Protein AF-0000000079856463 (afdb_homodimer)

Sequence (290 aa):
MSYEWIKWWHFAAFISWMAMLFYQPRLFVYHAENIDNKDYIKVLKKQERMLFHGIGWIAMIVTYISAIAIIVLYKPDLMSLGYFHIKLTCGVVMTAYHLSLWYFMIKFDKNECKLSGKFFRAYNEVPTIIMFIILWAMLVKPYEMMSYEWIKWWHFAAFISWMAMLFYQPRLFVYHAENIDNKDYIKVLKKQERMLFHGIGWIAMIVTYISAIAIIVLYKPDLMSLGYFHIKLTCGVVMTAYHLSLWYFMIKFDKNECKLSGKFFRAYNEVPTIIMFIILWAMLVKPYEM

Foldseek 3Di:
DDLVVLVVQQVVLVVLQLVLLLCLLVLVLVCQVCVPVPVVLVVSLVVNVCSLVVRNVVSLVSNVVSVVCCCPPPNVVLVVAPLSVQLVVLNVVVVVLSVVSVVVSVCSVVVNDNDHSVVSVVVSCSSVVSVVSNCCSVPVVPPPD/DDLVVLVVQQVVLVVLQLVLLLCLLVLVLVCQVCVPVVVVLVVSLVVNVCSLVVRNVVSLVSNVVSVVCCCPPPNVVLVVAPLSVQLVVLNVVSVVLSVVSVVVSVCSVVVNDNDHSVVSVVVSCSSVVSVVSNCCSVPVVPPRD

InterPro domains:
  IPR005265 Protoporphyrinogen oxidase HemJ-like [MF_02239] (3-142)
  IPR005265 Protoporphyrinogen oxidase HemJ-like [PF03653] (2-143)
  IPR005265 Protoporphyrinogen oxidase HemJ-like [PIRSF004638] (1-143)
  IPR005265 Protoporphyrinogen oxidase HemJ-like [PTHR40255] (1-142)

Structure (mmCIF, N/CA/C/O backbone):
data_AF-0000000079856463-model_v1
#
loop_
_entity.id
_entity.type
_entity.pdbx_description
1 polymer 'Protoporphyrinogen IX oxidase'
#
loop_
_atom_site.group_PDB
_atom_site.id
_atom_site.type_symbol
_atom_site.label_atom_id
_atom_site.label_alt_id
_atom_site.label_comp_id
_atom_site.label_asym_id
_atom_site.label_entity_id
_atom_site.label_seq_id
_atom_site.pdbx_PDB_ins_code
_atom_site.Cartn_x
_atom_site.Cartn_y
_atom_site.Cartn_z
_atom_site.occupancy
_atom_site.B_iso_or_equiv
_atom_site.auth_seq_id
_atom_site.auth_comp_id
_atom_site.auth_asym_id
_atom_site.auth_atom_id
_atom_site.pdbx_PDB_model_num
ATOM 1 N N . MET A 1 1 ? 0.641 -25.078 10.141 1 85.75 1 MET A N 1
ATOM 2 C CA . MET A 1 1 ? 0.056 -24.141 9.18 1 85.75 1 MET A CA 1
ATOM 3 C C . MET A 1 1 ? 0.458 -24.516 7.754 1 85.75 1 MET A C 1
ATOM 5 O O . MET A 1 1 ? 1.598 -24.906 7.508 1 85.75 1 MET A O 1
ATOM 9 N N . SER A 1 2 ? -0.512 -24.438 6.859 1 93.31 2 SER A N 1
ATOM 10 C CA . SER A 1 2 ? -0.22 -24.844 5.488 1 93.31 2 SER A CA 1
ATOM 11 C C . SER A 1 2 ? 0.583 -23.781 4.754 1 93.31 2 SER A C 1
ATOM 13 O O . SER A 1 2 ? 0.707 -22.656 5.23 1 93.31 2 SER A O 1
ATOM 15 N N . TYR A 1 3 ? 1.188 -24.109 3.65 1 96.94 3 TYR A N 1
ATOM 16 C CA . TYR A 1 3 ? 1.943 -23.219 2.777 1 96.94 3 TYR A CA 1
ATOM 17 C C . TYR A 1 3 ? 1.099 -22.031 2.355 1 96.94 3 TYR A C 1
ATOM 19 O O . TYR A 1 3 ? 1.569 -20.891 2.381 1 96.94 3 TYR A O 1
ATOM 27 N N . GLU A 1 4 ? -0.153 -22.219 2.047 1 96.5 4 GLU A N 1
ATOM 28 C CA . GLU A 1 4 ? -1.046 -21.172 1.549 1 96.5 4 GLU A CA 1
ATOM 29 C C . GLU A 1 4 ? -1.297 -20.109 2.611 1 96.5 4 GLU A C 1
ATOM 31 O O . GLU A 1 4 ? -1.407 -18.922 2.293 1 96.5 4 GLU A O 1
ATOM 36 N N . TRP A 1 5 ? -1.358 -20.562 3.801 1 96.31 5 TRP A N 1
ATOM 37 C CA . TRP A 1 5 ? -1.613 -19.609 4.879 1 96.31 5 TRP A CA 1
ATOM 38 C C . TRP A 1 5 ? -0.37 -18.766 5.176 1 96.31 5 TRP A C 1
ATOM 40 O O . TRP A 1 5 ? -0.472 -17.594 5.512 1 96.31 5 TRP A O 1
ATOM 50 N N . ILE A 1 6 ? 0.789 -19.375 5.137 1 97.94 6 ILE A N 1
ATOM 51 C CA . ILE A 1 6 ? 2.014 -18.594 5.324 1 97.94 6 ILE A CA 1
ATOM 52 C C . ILE A 1 6 ? 2.164 -17.594 4.191 1 97.94 6 ILE A C 1
ATOM 54 O O . ILE A 1 6 ? 2.553 -16.438 4.426 1 97.94 6 ILE A O 1
ATOM 58 N N . LYS A 1 7 ? 1.84 -18 2.967 1 98.38 7 LYS A N 1
ATOM 59 C CA . LYS A 1 7 ? 1.85 -17.094 1.82 1 98.38 7 LYS A CA 1
ATOM 60 C C . LYS A 1 7 ? 0.847 -15.953 2.008 1 98.38 7 LYS A C 1
ATOM 62 O O . LYS A 1 7 ? 1.101 -14.82 1.594 1 98.38 7 LYS A O 1
ATOM 67 N N . TRP A 1 8 ? -0.255 -16.328 2.615 1 98.25 8 TRP A N 1
ATOM 68 C CA . TRP A 1 8 ? -1.278 -15.336 2.928 1 98.25 8 TRP A CA 1
ATOM 69 C C . TRP A 1 8 ? -0.723 -14.25 3.846 1 98.25 8 TRP A C 1
ATOM 71 O O . TRP A 1 8 ? -0.837 -13.055 3.549 1 98.25 8 TRP A O 1
ATOM 81 N N . TRP A 1 9 ? -0.056 -14.656 4.91 1 98.25 9 TRP A N 1
ATOM 82 C CA . TRP A 1 9 ? 0.574 -13.711 5.824 1 98.25 9 TRP A CA 1
ATOM 83 C C . TRP A 1 9 ? 1.646 -12.898 5.109 1 98.25 9 TRP A C 1
ATOM 85 O O . TRP A 1 9 ? 1.75 -11.688 5.312 1 98.25 9 TRP A O 1
ATOM 95 N N . HIS A 1 10 ? 2.408 -13.516 4.289 1 98.81 10 HIS A N 1
ATOM 96 C CA . HIS A 1 10 ? 3.502 -12.859 3.584 1 98.81 10 HIS A CA 1
ATOM 97 C C . HIS A 1 10 ? 2.982 -11.75 2.668 1 98.81 10 HIS A C 1
ATOM 99 O O . HIS A 1 10 ? 3.461 -10.617 2.721 1 98.81 10 HIS A O 1
ATOM 105 N N . PHE A 1 11 ? 1.996 -12.078 1.877 1 98.75 11 PHE A N 1
ATOM 106 C CA . PHE A 1 11 ? 1.458 -11.109 0.925 1 98.75 11 PHE A CA 1
ATOM 107 C C . PHE A 1 11 ? 0.79 -9.945 1.649 1 98.75 11 PHE A C 1
ATOM 109 O O . PHE A 1 11 ? 0.969 -8.789 1.271 1 98.75 11 PHE A O 1
ATOM 116 N N . ALA A 1 12 ? 0.028 -10.258 2.684 1 98.75 12 ALA A N 1
ATOM 117 C CA . ALA A 1 12 ? -0.645 -9.211 3.443 1 98.75 12 ALA A CA 1
ATOM 118 C C . ALA A 1 12 ? 0.366 -8.25 4.066 1 98.75 12 ALA A C 1
ATOM 120 O O . ALA A 1 12 ? 0.209 -7.027 3.975 1 98.75 12 ALA A O 1
ATOM 121 N N . ALA A 1 13 ? 1.383 -8.828 4.664 1 98.81 13 ALA A N 1
ATOM 122 C CA . ALA A 1 13 ? 2.414 -8.016 5.305 1 98.81 13 ALA A CA 1
ATOM 123 C C . ALA A 1 13 ? 3.195 -7.211 4.27 1 98.81 13 ALA A C 1
ATOM 125 O O . ALA A 1 13 ? 3.512 -6.039 4.496 1 98.81 13 ALA A O 1
ATOM 126 N N . PHE A 1 14 ? 3.488 -7.84 3.143 1 98.88 14 PHE A N 1
ATOM 127 C CA . PHE A 1 14 ? 4.246 -7.172 2.092 1 98.88 14 PHE A CA 1
ATOM 128 C C . PHE A 1 14 ? 3.475 -5.977 1.542 1 98.88 14 PHE A C 1
ATOM 130 O O . PHE A 1 14 ? 4.043 -4.898 1.35 1 98.88 14 PHE A O 1
ATOM 137 N N . ILE A 1 15 ? 2.176 -6.102 1.299 1 98.75 15 ILE A N 1
ATOM 138 C CA . ILE A 1 15 ? 1.347 -5.02 0.786 1 98.75 15 ILE A CA 1
ATOM 139 C C . ILE A 1 15 ? 1.302 -3.877 1.801 1 98.75 15 ILE A C 1
ATOM 141 O O . ILE A 1 15 ? 1.42 -2.707 1.434 1 98.75 15 ILE A O 1
ATOM 145 N N . SER A 1 16 ? 1.162 -4.246 3.062 1 98.69 16 SER A N 1
ATOM 146 C CA . SER A 1 16 ? 1.146 -3.236 4.117 1 98.69 16 SER A CA 1
ATOM 147 C C . SER A 1 16 ? 2.482 -2.508 4.203 1 98.69 16 SER A C 1
ATOM 149 O O . SER A 1 16 ? 2.521 -1.289 4.383 1 98.69 16 SER A O 1
ATOM 151 N N . TRP A 1 17 ? 3.541 -3.279 4.094 1 98.81 17 TRP A N 1
ATOM 152 C CA . TRP A 1 17 ? 4.871 -2.684 4.109 1 98.81 17 TRP A CA 1
ATOM 153 C C . TRP A 1 17 ? 5.055 -1.72 2.941 1 98.81 17 TRP A C 1
ATOM 155 O O . TRP A 1 17 ? 5.586 -0.62 3.111 1 98.81 17 TRP A O 1
ATOM 165 N N . MET A 1 18 ? 4.613 -2.088 1.783 1 98.75 18 MET A N 1
ATOM 166 C CA . MET A 1 18 ? 4.688 -1.229 0.604 1 98.75 18 MET A CA 1
ATOM 167 C C . MET A 1 18 ? 3.904 0.06 0.821 1 98.75 18 MET A C 1
ATOM 169 O O . MET A 1 18 ? 4.34 1.134 0.402 1 98.75 18 MET A O 1
ATOM 173 N N . ALA A 1 19 ? 2.752 -0.104 1.443 1 98.19 19 ALA A N 1
ATOM 174 C CA . ALA A 1 19 ? 1.937 1.079 1.71 1 98.19 19 ALA A CA 1
ATOM 175 C C . ALA A 1 19 ? 2.711 2.104 2.533 1 98.19 19 ALA A C 1
ATOM 177 O O . ALA A 1 19 ? 2.705 3.295 2.215 1 98.19 19 ALA A O 1
ATOM 178 N N . MET A 1 20 ? 3.363 1.596 3.533 1 98.69 20 MET A N 1
ATOM 179 C CA . MET A 1 20 ? 4.16 2.492 4.367 1 98.69 20 MET A CA 1
ATOM 180 C C . MET A 1 20 ? 5.332 3.068 3.58 1 98.69 20 MET A C 1
ATOM 182 O O . MET A 1 20 ? 5.609 4.266 3.658 1 98.69 20 MET A O 1
ATOM 186 N N . LEU A 1 21 ? 5.969 2.301 2.82 1 98.75 21 LEU A N 1
ATOM 187 C CA . LEU A 1 21 ? 7.148 2.727 2.072 1 98.75 21 LEU A CA 1
ATOM 188 C C . LEU A 1 21 ? 6.773 3.754 1.01 1 98.75 21 LEU A C 1
ATOM 190 O O . LEU A 1 21 ? 7.578 4.629 0.675 1 98.75 21 LEU A O 1
ATOM 194 N N . PHE A 1 22 ? 5.578 3.629 0.501 1 98.38 22 PHE A N 1
ATOM 195 C CA . PHE A 1 22 ? 5.102 4.574 -0.5 1 98.38 22 PHE A CA 1
ATOM 196 C C . PHE A 1 22 ? 4.785 5.922 0.135 1 98.38 22 PHE A C 1
ATOM 198 O O . PHE A 1 22 ? 5.07 6.973 -0.448 1 98.38 22 PHE A O 1
ATOM 205 N N . TYR A 1 23 ? 4.293 5.871 1.313 1 98.19 23 TYR A N 1
ATOM 206 C CA . TYR A 1 23 ? 3.699 7.109 1.801 1 98.19 23 TYR A CA 1
ATOM 207 C C . TYR A 1 23 ? 4.676 7.871 2.689 1 98.19 23 TYR A C 1
ATOM 209 O O . TYR A 1 23 ? 4.609 9.094 2.789 1 98.19 23 TYR A O 1
ATOM 217 N N . GLN A 1 24 ? 5.559 7.219 3.354 1 98.75 24 GLN A N 1
ATOM 218 C CA . GLN A 1 24 ? 6.453 7.859 4.312 1 98.75 24 GLN A CA 1
ATOM 219 C C . GLN A 1 24 ? 7.277 8.953 3.648 1 98.75 24 GLN A C 1
ATOM 221 O O . GLN A 1 24 ? 7.328 10.086 4.137 1 98.75 24 GLN A O 1
ATOM 226 N N . PRO A 1 25 ? 7.895 8.695 2.514 1 98.62 25 PRO A N 1
ATOM 227 C CA . PRO A 1 25 ? 8.68 9.766 1.896 1 98.62 25 PRO A CA 1
ATOM 228 C C . PRO A 1 25 ? 7.809 10.914 1.389 1 98.62 25 PRO A C 1
ATOM 230 O O . PRO A 1 25 ? 8.281 12.047 1.287 1 98.62 25 PRO A O 1
ATOM 233 N N . ARG A 1 26 ? 6.582 10.648 1.083 1 98.19 26 ARG A N 1
ATOM 234 C CA . ARG A 1 26 ? 5.668 11.719 0.716 1 98.19 26 ARG A CA 1
ATOM 235 C C . ARG A 1 26 ? 5.434 12.664 1.891 1 98.19 26 ARG A C 1
ATOM 237 O O . ARG A 1 26 ? 5.344 13.883 1.707 1 98.19 26 ARG A O 1
ATOM 244 N N . LEU A 1 27 ? 5.336 12.109 3.031 1 98.62 27 LEU A N 1
ATOM 245 C CA . LEU A 1 27 ? 5.238 12.953 4.219 1 98.62 27 LEU A CA 1
ATOM 246 C C . LEU A 1 27 ? 6.484 13.812 4.379 1 98.62 27 LEU A C 1
ATOM 248 O O . LEU A 1 27 ? 6.395 14.969 4.797 1 98.62 27 LEU A O 1
ATOM 252 N N . PHE A 1 28 ? 7.605 13.258 4.027 1 98.88 28 PHE A N 1
ATOM 253 C CA . PHE A 1 28 ? 8.852 14.008 4.105 1 98.88 28 PHE A CA 1
ATOM 254 C C . PHE A 1 28 ? 8.859 15.164 3.105 1 98.88 28 PHE A C 1
ATOM 256 O O . PHE A 1 28 ? 9.422 16.219 3.373 1 98.88 28 PHE A O 1
ATOM 263 N N . VAL A 1 29 ? 8.266 14.953 1.924 1 98.62 29 VAL A N 1
ATOM 264 C CA . VAL A 1 29 ? 8.117 16.047 0.958 1 98.62 29 VAL A CA 1
ATOM 265 C C . VAL A 1 29 ? 7.367 17.203 1.601 1 98.62 29 VAL A C 1
ATOM 267 O O . VAL A 1 29 ? 7.836 18.344 1.569 1 98.62 29 VAL A O 1
ATOM 270 N N . TYR A 1 30 ? 6.262 16.906 2.213 1 98.5 30 TYR A N 1
ATOM 271 C CA . TYR A 1 30 ? 5.449 17.938 2.838 1 98.5 30 TYR A CA 1
ATOM 272 C C . TYR A 1 30 ? 6.188 18.578 4.012 1 98.5 30 TYR A C 1
ATOM 274 O O . TYR A 1 30 ? 6.055 19.781 4.258 1 98.5 30 TYR A O 1
ATOM 282 N N . HIS A 1 31 ? 6.891 17.75 4.727 1 98.62 31 HIS A N 1
ATOM 283 C CA . HIS A 1 31 ? 7.695 18.266 5.832 1 98.62 31 HIS A CA 1
ATOM 284 C C . HIS A 1 31 ? 8.711 19.297 5.344 1 98.62 31 HIS A C 1
ATOM 286 O O . HIS A 1 31 ? 8.789 20.406 5.875 1 98.62 31 HIS A O 1
ATOM 292 N N . ALA A 1 32 ? 9.438 18.953 4.348 1 98.56 32 ALA A N 1
ATOM 293 C CA . ALA A 1 32 ? 10.484 19.797 3.799 1 98.56 32 ALA A CA 1
ATOM 294 C C . ALA A 1 32 ? 9.898 21.078 3.209 1 98.56 32 ALA A C 1
ATOM 296 O O . ALA A 1 32 ? 10.477 22.156 3.342 1 98.56 32 ALA A O 1
ATOM 297 N N . GLU A 1 33 ? 8.75 20.969 2.621 1 98.19 33 GLU A N 1
ATOM 298 C CA . GLU A 1 33 ? 8.172 22.078 1.891 1 98.19 33 GLU A CA 1
ATOM 299 C C . GLU A 1 33 ? 7.41 23.016 2.826 1 98.19 33 GLU A C 1
ATOM 301 O O . GLU A 1 33 ? 7.055 24.141 2.445 1 98.19 33 GLU A O 1
ATOM 306 N N . ASN A 1 34 ? 7.141 22.594 4.031 1 97.75 34 ASN A N 1
ATOM 307 C CA . ASN A 1 34 ? 6.395 23.391 4.996 1 97.75 34 ASN A CA 1
ATOM 308 C C . ASN A 1 34 ? 7.145 23.516 6.32 1 97.75 34 ASN A C 1
ATOM 310 O O . ASN A 1 34 ? 6.527 23.609 7.383 1 97.75 34 ASN A O 1
ATOM 314 N N . ILE A 1 35 ? 8.43 23.547 6.246 1 96.56 35 ILE A N 1
ATOM 315 C CA . ILE A 1 35 ? 9.297 23.469 7.414 1 96.56 35 ILE A CA 1
ATOM 316 C C . ILE A 1 35 ? 9.07 24.688 8.312 1 96.56 35 ILE A C 1
ATOM 318 O O . ILE A 1 35 ? 9.25 24.609 9.523 1 96.56 35 ILE A O 1
ATOM 322 N N . ASP A 1 36 ? 8.523 25.781 7.805 1 96.31 36 ASP A N 1
ATOM 323 C CA . ASP A 1 36 ? 8.344 27.016 8.555 1 96.31 36 ASP A CA 1
ATOM 324 C C . ASP A 1 36 ? 6.953 27.078 9.18 1 96.31 36 ASP A C 1
ATOM 326 O O . ASP A 1 36 ? 6.672 27.969 9.992 1 96.31 36 ASP A O 1
ATOM 330 N N . ASN A 1 37 ? 6.109 26.281 8.828 1 97.06 37 ASN A N 1
ATOM 331 C CA . ASN A 1 37 ? 4.773 26.188 9.406 1 97.06 37 ASN A CA 1
ATOM 332 C C . ASN A 1 37 ? 4.758 25.312 10.648 1 97.06 37 ASN A C 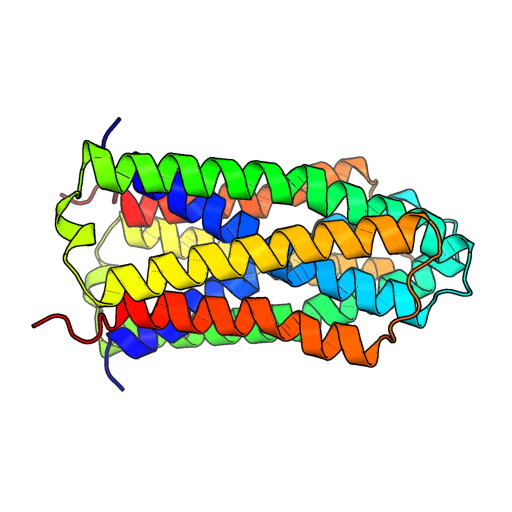1
ATOM 334 O O . ASN A 1 37 ? 4.465 24.109 10.57 1 97.06 37 ASN A O 1
ATOM 338 N N . LYS A 1 38 ? 4.973 25.906 11.773 1 96.5 38 LYS A N 1
ATOM 339 C CA . LYS A 1 38 ? 5.223 25.172 13.008 1 96.5 38 LYS A CA 1
ATOM 340 C C . LYS A 1 38 ? 3.998 24.359 13.422 1 96.5 38 LYS A C 1
ATOM 342 O O . LYS A 1 38 ? 4.129 23.25 13.922 1 96.5 38 LYS A O 1
ATOM 347 N N . ASP A 1 39 ? 2.846 24.859 13.188 1 96.06 39 ASP A N 1
ATOM 348 C CA . ASP A 1 39 ? 1.622 24.156 13.547 1 96.06 39 ASP A CA 1
ATOM 349 C C . ASP A 1 39 ? 1.435 22.906 12.688 1 96.06 39 ASP A C 1
ATOM 351 O O . ASP A 1 39 ? 1.005 21.859 13.188 1 96.06 39 ASP A O 1
ATOM 355 N N . TYR A 1 40 ? 1.745 23.047 11.477 1 98 40 TYR A N 1
ATOM 356 C CA . TYR A 1 40 ? 1.639 21.922 10.562 1 98 40 TYR A CA 1
ATOM 357 C C . TYR A 1 40 ? 2.652 20.844 10.906 1 98 40 TYR A C 1
ATOM 359 O O . TYR A 1 40 ? 2.299 19.672 11.023 1 98 40 TYR A O 1
ATOM 367 N N . ILE A 1 41 ? 3.887 21.219 11.156 1 97.81 41 ILE A N 1
ATOM 368 C CA . ILE A 1 41 ? 4.98 20.266 11.352 1 97.81 41 ILE A CA 1
ATOM 369 C C . ILE A 1 41 ? 4.754 19.484 12.641 1 97.81 41 ILE A C 1
ATOM 371 O O . ILE A 1 41 ? 5.086 18.297 12.719 1 97.81 41 ILE A O 1
ATOM 375 N N . LYS A 1 42 ? 4.23 20.156 13.578 1 97.56 42 LYS A N 1
ATOM 376 C CA . LYS A 1 42 ? 3.988 19.516 14.859 1 97.56 42 LYS A CA 1
ATOM 377 C C . LYS A 1 42 ? 3.111 18.266 14.688 1 97.56 42 LYS A C 1
ATOM 379 O O . LYS A 1 42 ? 3.434 17.203 15.203 1 97.56 42 LYS A O 1
ATOM 384 N N . VAL A 1 43 ? 2.041 18.391 13.945 1 97.88 43 VAL A N 1
ATOM 385 C CA . VAL A 1 43 ? 1.126 17.281 13.742 1 97.88 43 VAL A CA 1
ATOM 386 C C . VAL A 1 43 ? 1.743 16.281 12.758 1 97.88 43 VAL A C 1
ATOM 388 O O . VAL A 1 43 ? 1.614 15.07 12.938 1 97.88 43 VAL A O 1
ATOM 391 N N . LEU A 1 44 ? 2.428 16.797 11.734 1 98.5 44 LEU A N 1
ATOM 392 C CA . LEU A 1 44 ? 3.029 15.953 10.703 1 98.5 44 LEU A CA 1
ATOM 393 C C . LEU A 1 44 ? 4.055 15 11.312 1 98.5 44 LEU A C 1
ATOM 395 O O . LEU A 1 44 ? 4.148 13.836 10.906 1 98.5 44 LEU A O 1
ATOM 399 N N . LYS A 1 45 ? 4.852 15.508 12.258 1 98.56 45 LYS A N 1
ATOM 400 C CA . LYS A 1 45 ? 5.832 14.656 12.922 1 98.56 45 LYS A CA 1
ATOM 401 C C . LYS A 1 45 ? 5.16 13.461 13.586 1 98.56 45 LYS A C 1
ATOM 403 O O . LYS A 1 45 ? 5.684 12.344 13.547 1 98.56 45 LYS A O 1
ATOM 408 N N . LYS A 1 46 ? 4.051 13.711 14.156 1 97.94 46 LYS A N 1
ATOM 409 C CA . LYS A 1 46 ? 3.283 12.617 14.75 1 97.94 46 LYS A CA 1
ATOM 410 C C . LYS A 1 46 ? 2.814 11.641 13.68 1 97.94 46 LYS A C 1
ATOM 412 O O . LYS A 1 46 ? 2.895 10.422 13.867 1 97.94 46 LYS A O 1
ATOM 417 N N . GLN A 1 47 ? 2.303 12.141 12.578 1 98.19 47 GLN A N 1
ATOM 418 C CA . GLN A 1 47 ? 1.891 11.289 11.469 1 98.19 47 GLN A CA 1
ATOM 419 C C . GLN A 1 47 ? 3.035 10.391 11.008 1 98.19 47 GLN A C 1
ATOM 421 O O . GLN A 1 47 ? 2.844 9.195 10.789 1 98.19 47 GLN A O 1
ATOM 426 N N . GLU A 1 48 ? 4.199 11.016 10.828 1 98.69 48 GLU A N 1
ATOM 427 C CA . GLU A 1 48 ? 5.375 10.281 10.375 1 98.69 48 GLU A CA 1
ATOM 428 C C . GLU A 1 48 ? 5.715 9.133 11.312 1 98.69 48 GLU A C 1
ATOM 430 O O . GLU A 1 48 ? 5.941 8.008 10.875 1 98.69 48 GLU A O 1
ATOM 435 N N . ARG A 1 49 ? 5.688 9.391 12.562 1 98.5 49 ARG A N 1
ATOM 436 C CA . ARG A 1 49 ? 6.062 8.398 13.562 1 98.5 49 ARG A CA 1
ATOM 437 C C . ARG A 1 49 ? 5.039 7.266 13.617 1 98.5 49 ARG A C 1
ATOM 439 O O . ARG A 1 49 ? 5.41 6.094 13.68 1 98.5 49 ARG A O 1
ATOM 446 N N . MET A 1 50 ? 3.807 7.648 13.594 1 97.62 50 MET A N 1
ATOM 447 C CA . MET A 1 50 ? 2.748 6.648 13.711 1 97.62 50 MET A CA 1
ATOM 448 C C . MET A 1 50 ? 2.75 5.715 12.5 1 97.62 50 MET A C 1
ATOM 450 O O . MET A 1 50 ? 2.553 4.508 12.641 1 97.62 50 MET A O 1
ATOM 454 N N . LEU A 1 51 ? 2.959 6.305 11.383 1 98 51 LEU A N 1
ATOM 455 C CA . LEU A 1 51 ? 3.02 5.488 10.172 1 98 51 LEU A CA 1
ATOM 456 C C . LEU A 1 51 ? 4.207 4.531 10.227 1 98 51 LEU A C 1
ATOM 458 O O . LEU A 1 51 ? 4.047 3.328 10.016 1 98 51 LEU A O 1
ATOM 462 N N . PHE A 1 52 ? 5.379 5.027 10.531 1 98.62 52 PHE A N 1
ATOM 463 C CA . PHE A 1 52 ? 6.609 4.246 10.508 1 98.62 52 PHE A CA 1
ATOM 464 C C . PHE A 1 52 ? 6.57 3.141 11.555 1 98.62 52 PHE A C 1
ATOM 466 O O . PHE A 1 52 ? 6.824 1.976 11.25 1 98.62 52 PHE A O 1
ATOM 473 N N . HIS A 1 53 ? 6.215 3.475 12.75 1 97.81 53 HIS A N 1
ATOM 474 C CA . HIS A 1 53 ? 6.273 2.516 13.844 1 97.81 53 HIS A CA 1
ATOM 475 C C . HIS A 1 53 ? 5.02 1.646 13.883 1 97.81 53 HIS A C 1
ATOM 477 O O . HIS A 1 53 ? 5.082 0.476 14.266 1 97.81 53 HIS A O 1
ATOM 483 N N . GLY A 1 54 ? 3.869 2.219 13.562 1 95.06 54 GLY A N 1
ATOM 484 C CA . GLY A 1 54 ? 2.604 1.509 13.633 1 95.06 54 GLY A CA 1
ATOM 485 C C . GLY A 1 54 ? 2.428 0.49 12.523 1 95.06 54 GLY A C 1
ATOM 486 O O . GLY A 1 54 ? 1.837 -0.572 12.742 1 95.06 54 GLY A O 1
ATOM 487 N N . ILE A 1 55 ? 2.99 0.821 11.375 1 96.12 55 ILE A N 1
ATOM 488 C CA . ILE A 1 55 ? 2.818 -0.075 10.234 1 96.12 55 ILE A CA 1
ATOM 489 C C . ILE A 1 55 ? 4.184 -0.564 9.75 1 96.12 55 ILE A C 1
ATOM 491 O O . ILE A 1 55 ? 4.395 -1.768 9.586 1 96.12 55 ILE A O 1
ATOM 495 N N . GLY A 1 56 ? 5.18 0.281 9.625 1 97.81 56 GLY A N 1
ATOM 496 C CA . GLY A 1 56 ? 6.449 -0.006 8.969 1 97.81 56 GLY A CA 1
ATOM 497 C C . GLY A 1 56 ? 7.191 -1.171 9.594 1 97.81 56 GLY A C 1
ATOM 498 O O . GLY A 1 56 ? 7.406 -2.197 8.945 1 97.81 56 GLY A O 1
ATOM 499 N N . TRP A 1 57 ? 7.398 -1.045 10.891 1 98.5 57 TRP A N 1
ATOM 500 C CA . TRP A 1 57 ? 8.188 -2.07 11.562 1 98.5 57 TRP A CA 1
ATOM 501 C C . TRP A 1 57 ? 7.441 -3.396 11.602 1 98.5 57 TRP A C 1
ATOM 503 O O . TRP A 1 57 ? 8 -4.445 11.273 1 98.5 57 TRP A O 1
ATOM 513 N N . ILE A 1 58 ? 6.203 -3.422 11.977 1 98.38 58 ILE A N 1
ATOM 514 C CA . ILE A 1 58 ? 5.402 -4.629 12.141 1 98.38 58 ILE A CA 1
ATOM 515 C C . ILE A 1 58 ? 5.262 -5.34 10.789 1 98.38 58 ILE A C 1
ATOM 517 O O . ILE A 1 58 ? 5.492 -6.547 10.695 1 98.38 58 ILE A O 1
ATOM 521 N N . ALA A 1 59 ? 4.961 -4.59 9.805 1 98.75 59 ALA A N 1
ATOM 522 C CA . ALA A 1 59 ? 4.777 -5.164 8.469 1 98.75 59 ALA A CA 1
ATOM 523 C C . ALA A 1 59 ? 6.086 -5.742 7.938 1 98.75 59 ALA A C 1
ATOM 525 O O . ALA A 1 59 ? 6.098 -6.828 7.355 1 98.75 59 ALA A O 1
ATOM 526 N N . MET A 1 60 ? 7.188 -5.043 8.109 1 98.81 60 MET A N 1
ATOM 527 C CA . MET A 1 60 ? 8.492 -5.535 7.672 1 98.81 60 MET A CA 1
ATOM 528 C C . MET A 1 60 ? 8.836 -6.852 8.359 1 98.81 60 MET A C 1
ATOM 530 O O . MET A 1 60 ? 9.219 -7.82 7.699 1 98.81 60 MET A O 1
ATOM 534 N N . ILE A 1 61 ? 8.664 -6.879 9.68 1 98.75 61 ILE A N 1
ATOM 535 C CA . ILE A 1 61 ? 9.031 -8.047 10.477 1 98.75 61 ILE A CA 1
ATOM 536 C C . ILE A 1 61 ? 8.188 -9.25 10.047 1 98.75 61 ILE A C 1
ATOM 538 O O . ILE A 1 61 ? 8.727 -10.336 9.82 1 98.75 61 ILE A O 1
ATOM 542 N N . VAL A 1 62 ? 6.887 -9.07 9.914 1 98.75 62 VAL A N 1
ATOM 543 C CA . VAL A 1 62 ? 6.008 -10.172 9.523 1 98.75 62 VAL A CA 1
ATOM 544 C C . VAL A 1 62 ? 6.352 -10.625 8.109 1 98.75 62 VAL A C 1
ATOM 546 O O . VAL A 1 62 ? 6.305 -11.82 7.805 1 98.75 62 VAL A O 1
ATOM 549 N N . THR A 1 63 ? 6.699 -9.672 7.211 1 98.81 63 THR A N 1
ATOM 550 C CA . THR A 1 63 ? 7.117 -10.031 5.859 1 98.81 63 THR A CA 1
ATOM 551 C C . THR A 1 63 ? 8.336 -10.945 5.895 1 98.81 63 THR A C 1
ATOM 553 O O . THR A 1 63 ? 8.352 -11.992 5.234 1 98.81 63 THR A O 1
ATOM 556 N N . TYR A 1 64 ? 9.312 -10.633 6.73 1 98.75 64 TYR A N 1
ATOM 557 C CA . TYR A 1 64 ? 10.547 -11.406 6.773 1 98.75 64 TYR A CA 1
ATOM 558 C C . TYR A 1 64 ? 10.312 -12.758 7.438 1 98.75 64 TYR A C 1
ATOM 560 O O . TYR A 1 64 ? 10.836 -13.781 6.984 1 98.75 64 TYR A O 1
ATOM 568 N N . ILE A 1 65 ? 9.555 -12.781 8.547 1 98.69 65 ILE A N 1
ATOM 569 C CA . ILE A 1 65 ? 9.273 -14.039 9.234 1 98.69 65 ILE A CA 1
ATOM 570 C C . ILE A 1 65 ? 8.562 -15 8.273 1 98.69 65 ILE A C 1
ATOM 572 O O . ILE A 1 65 ? 8.93 -16.172 8.188 1 98.69 65 ILE A O 1
ATOM 576 N N . SER A 1 66 ? 7.59 -14.523 7.578 1 98.62 66 SER A N 1
ATOM 577 C CA . SER A 1 66 ? 6.848 -15.375 6.648 1 98.62 66 SER A CA 1
ATOM 578 C C . SER A 1 66 ? 7.707 -15.773 5.457 1 98.62 66 SER A C 1
ATOM 580 O O . SER A 1 66 ? 7.598 -16.906 4.957 1 98.62 66 SER A O 1
ATOM 582 N N . ALA A 1 67 ? 8.594 -14.867 4.984 1 98.5 67 ALA A N 1
ATOM 583 C CA . ALA A 1 67 ? 9.508 -15.203 3.9 1 98.5 67 ALA A CA 1
ATOM 584 C C . ALA A 1 67 ? 10.453 -16.328 4.309 1 98.5 67 ALA A C 1
ATOM 586 O O . ALA A 1 67 ? 10.641 -17.297 3.564 1 98.5 67 ALA A O 1
ATOM 587 N N . ILE A 1 68 ? 11.008 -16.219 5.453 1 98.25 68 ILE A N 1
ATOM 588 C CA . ILE A 1 68 ? 11.922 -17.219 5.969 1 98.25 68 ILE A CA 1
ATOM 589 C C . ILE A 1 68 ? 11.188 -18.547 6.156 1 98.25 68 ILE A C 1
ATOM 591 O O . ILE A 1 68 ? 11.703 -19.609 5.793 1 98.25 68 ILE A O 1
ATOM 595 N N . ALA A 1 69 ? 9.984 -18.469 6.703 1 98.44 69 ALA A N 1
ATOM 596 C CA . ALA A 1 69 ? 9.18 -19.672 6.887 1 98.44 69 ALA A CA 1
ATOM 597 C C . ALA A 1 69 ? 8.914 -20.359 5.551 1 98.44 69 ALA A C 1
ATOM 599 O O . ALA A 1 69 ? 9.008 -21.578 5.445 1 98.44 69 ALA A O 1
ATOM 600 N N . ILE A 1 70 ? 8.633 -19.609 4.496 1 98.19 70 ILE A N 1
ATOM 601 C CA . ILE A 1 70 ? 8.359 -20.172 3.174 1 98.19 70 ILE A CA 1
ATOM 602 C C . ILE A 1 70 ? 9.602 -20.891 2.65 1 98.19 70 ILE A C 1
ATOM 604 O O . ILE A 1 70 ? 9.523 -22.031 2.207 1 98.19 70 ILE A O 1
ATOM 608 N N . ILE A 1 71 ? 10.727 -20.281 2.754 1 97.69 71 ILE A N 1
ATOM 609 C CA . ILE A 1 71 ? 11.969 -20.797 2.193 1 97.69 71 ILE A CA 1
ATOM 610 C C . ILE A 1 71 ? 12.398 -22.047 2.957 1 97.69 71 ILE A C 1
ATOM 612 O O . ILE A 1 71 ? 12.727 -23.062 2.352 1 97.69 71 ILE A O 1
ATOM 616 N N . VAL A 1 72 ? 12.305 -22.031 4.254 1 97.75 72 VAL A N 1
ATOM 617 C CA . VAL A 1 72 ? 12.867 -23.078 5.094 1 97.75 72 VAL A CA 1
ATOM 618 C C . VAL A 1 72 ? 11.891 -24.266 5.16 1 97.75 72 VAL A C 1
ATOM 620 O O . VAL A 1 72 ? 12.305 -25.422 5.062 1 97.75 72 VAL A O 1
ATOM 623 N N . LEU A 1 73 ? 10.648 -24 5.293 1 97.31 73 LEU A N 1
ATOM 624 C CA . LEU A 1 73 ? 9.688 -25.047 5.621 1 97.31 73 LEU A CA 1
ATOM 625 C C . LEU A 1 73 ? 9.039 -25.609 4.355 1 97.31 73 LEU A C 1
ATOM 627 O O . LEU A 1 73 ? 8.617 -26.766 4.324 1 97.31 73 LEU A O 1
ATOM 631 N N . TYR A 1 74 ? 9.023 -24.828 3.254 1 97.06 74 TYR A N 1
ATOM 632 C CA . TYR A 1 74 ? 8.125 -25.266 2.191 1 97.06 74 TYR A CA 1
ATOM 633 C C . TYR A 1 74 ? 8.836 -25.266 0.842 1 97.06 74 TYR A C 1
ATOM 635 O O . TYR A 1 74 ? 8.617 -26.156 0.016 1 97.06 74 TYR A O 1
ATOM 643 N N . LYS A 1 75 ? 9.594 -24.25 0.546 1 97.06 75 LYS A N 1
ATOM 644 C CA . LYS A 1 75 ? 10.148 -24.094 -0.794 1 97.06 75 LYS A CA 1
ATOM 645 C C . LYS A 1 75 ? 11.641 -23.797 -0.736 1 97.06 75 LYS A C 1
ATOM 647 O O . LYS A 1 75 ? 12.094 -22.766 -1.261 1 97.06 75 LYS A O 1
ATOM 652 N N . PRO A 1 76 ? 12.438 -24.719 -0.201 1 96.62 76 PRO A N 1
ATOM 653 C CA . PRO A 1 76 ? 13.883 -24.469 -0.135 1 96.62 76 PRO A CA 1
ATOM 654 C C . PRO A 1 76 ? 14.516 -24.344 -1.515 1 96.62 76 PRO A C 1
ATOM 656 O O . PRO A 1 76 ? 15.539 -23.656 -1.664 1 96.62 76 PRO A O 1
ATOM 659 N N . ASP A 1 77 ? 13.961 -24.906 -2.566 1 95.69 77 ASP A N 1
ATOM 660 C CA . ASP A 1 77 ? 14.508 -24.922 -3.922 1 95.69 77 ASP A CA 1
ATOM 661 C C . ASP A 1 77 ? 14.492 -23.531 -4.535 1 95.69 77 ASP A C 1
ATOM 663 O O . ASP A 1 77 ? 15.156 -23.266 -5.539 1 95.69 77 ASP A O 1
ATOM 667 N N . LEU A 1 78 ? 13.664 -22.672 -3.932 1 95.06 78 LEU A N 1
ATOM 668 C CA . LEU A 1 78 ? 13.609 -21.297 -4.422 1 95.06 78 LEU A CA 1
ATOM 669 C C . LEU A 1 78 ? 14.992 -20.656 -4.398 1 95.06 78 LEU A C 1
ATOM 671 O O . LEU A 1 78 ? 15.312 -19.812 -5.238 1 95.06 78 LEU A O 1
ATOM 675 N N . MET A 1 79 ? 15.828 -21.062 -3.498 1 95.38 79 MET A N 1
ATOM 676 C CA . MET A 1 79 ? 17.156 -20.469 -3.305 1 95.38 79 MET A CA 1
ATOM 677 C C . MET A 1 79 ? 18.062 -20.781 -4.48 1 95.38 79 MET A C 1
ATOM 679 O O . MET A 1 79 ? 19.125 -20.172 -4.629 1 95.38 79 MET A O 1
ATOM 683 N N . SER A 1 80 ? 17.703 -21.719 -5.332 1 94.81 80 SER A N 1
ATOM 684 C CA . SER A 1 80 ? 18.531 -22.094 -6.48 1 94.81 80 SER A CA 1
ATOM 685 C C . SER A 1 80 ? 18.062 -21.375 -7.75 1 94.81 80 SER A C 1
ATOM 687 O O . SER A 1 80 ? 18.688 -21.531 -8.805 1 94.81 80 SER A O 1
ATOM 689 N N . LEU A 1 81 ? 16.984 -20.594 -7.617 1 94.62 81 LEU A N 1
ATOM 690 C CA . LEU A 1 81 ? 16.375 -19.984 -8.789 1 94.62 81 LEU A CA 1
ATOM 691 C C . LEU A 1 81 ? 16.859 -18.547 -8.953 1 94.62 81 LEU A C 1
ATOM 693 O O . LEU A 1 81 ? 16.828 -17.766 -8 1 94.62 81 LEU A O 1
ATOM 697 N N . GLY A 1 82 ? 17.266 -18.172 -10.125 1 94.56 82 GLY A N 1
ATOM 698 C CA . GLY A 1 82 ? 17.812 -16.859 -10.406 1 94.56 82 GLY A CA 1
ATOM 699 C C . GLY A 1 82 ? 16.828 -15.734 -10.133 1 94.56 82 GLY A C 1
ATOM 700 O O . GLY A 1 82 ? 17.188 -14.727 -9.516 1 94.56 82 GLY A O 1
ATOM 701 N N . TYR A 1 83 ? 15.562 -15.867 -10.594 1 96.5 83 TYR A N 1
ATOM 702 C CA . TYR A 1 83 ? 14.57 -14.812 -10.398 1 96.5 83 TYR A CA 1
ATOM 703 C C . TYR A 1 83 ? 14.312 -14.578 -8.914 1 96.5 83 TYR A C 1
ATOM 705 O O . TYR A 1 83 ? 13.992 -13.461 -8.5 1 96.5 83 TYR A O 1
ATOM 713 N N . PHE A 1 84 ? 14.492 -15.617 -8.109 1 97.5 84 PHE A N 1
ATOM 714 C CA . PHE A 1 84 ? 14.266 -15.492 -6.672 1 97.5 84 PHE A CA 1
ATOM 715 C C . PHE A 1 84 ? 15.391 -14.695 -6.016 1 97.5 84 PHE A C 1
ATOM 717 O O . PHE A 1 84 ? 15.148 -13.945 -5.07 1 97.5 84 PHE A O 1
ATOM 724 N N . HIS A 1 85 ? 16.578 -14.742 -6.523 1 97.25 85 HIS A N 1
ATOM 725 C CA . HIS A 1 85 ? 17.688 -13.938 -6.016 1 97.25 85 HIS A CA 1
ATOM 726 C C . HIS A 1 85 ? 17.453 -12.453 -6.301 1 97.25 85 HIS A C 1
ATOM 728 O O . HIS A 1 85 ? 17.875 -11.602 -5.516 1 97.25 85 HIS A O 1
ATOM 734 N N . ILE A 1 86 ? 16.844 -12.18 -7.422 1 97.75 86 ILE A N 1
ATOM 735 C CA . ILE A 1 86 ? 16.484 -10.797 -7.715 1 97.75 86 ILE A CA 1
ATOM 736 C C . ILE A 1 86 ? 15.531 -10.273 -6.645 1 97.75 86 ILE A C 1
ATOM 738 O O . ILE A 1 86 ? 15.742 -9.188 -6.098 1 97.75 86 ILE A O 1
ATOM 742 N N . LYS A 1 87 ? 14.555 -11.133 -6.336 1 98.25 87 LYS A N 1
ATOM 743 C CA . LYS A 1 87 ? 13.594 -10.742 -5.305 1 98.25 87 LYS A CA 1
ATOM 744 C C . LYS A 1 87 ? 14.281 -10.555 -3.957 1 98.25 87 LYS A C 1
ATOM 746 O O . LYS A 1 87 ? 14 -9.586 -3.242 1 98.25 87 LYS A O 1
ATOM 751 N N . LEU A 1 88 ? 15.148 -11.359 -3.607 1 98 88 LEU A N 1
ATOM 752 C CA . LEU A 1 88 ? 15.852 -11.266 -2.332 1 98 88 LEU A CA 1
ATOM 753 C C . LEU A 1 88 ? 16.719 -10.016 -2.281 1 98 88 LEU A C 1
ATOM 755 O O . LEU A 1 88 ? 16.766 -9.328 -1.257 1 98 88 LEU A O 1
ATOM 759 N N . THR A 1 89 ? 17.438 -9.727 -3.332 1 98.44 89 THR A N 1
ATOM 760 C CA . THR A 1 89 ? 18.25 -8.523 -3.406 1 98.44 89 THR A CA 1
ATOM 761 C C . THR A 1 89 ? 17.391 -7.273 -3.236 1 98.44 89 THR A C 1
ATOM 763 O O . THR A 1 89 ? 17.766 -6.352 -2.512 1 98.44 89 THR A O 1
ATOM 766 N N . CYS A 1 90 ? 16.219 -7.305 -3.895 1 98.69 90 CYS A N 1
ATOM 767 C CA . CYS A 1 90 ? 15.297 -6.191 -3.74 1 98.69 90 CYS A CA 1
ATOM 768 C C . CYS A 1 90 ? 14.844 -6.055 -2.291 1 98.69 90 CYS A C 1
ATOM 770 O O . CYS A 1 90 ? 14.664 -4.945 -1.792 1 98.69 90 CYS A O 1
ATOM 772 N N . GLY A 1 91 ? 14.633 -7.246 -1.622 1 98.44 91 GLY A N 1
ATOM 773 C CA . GLY A 1 91 ? 14.297 -7.211 -0.207 1 98.44 91 GLY A CA 1
ATOM 774 C C . GLY A 1 91 ? 15.352 -6.512 0.634 1 98.44 91 GLY A C 1
ATOM 775 O O . GLY A 1 91 ? 15.023 -5.73 1.528 1 98.44 91 GLY A O 1
ATOM 776 N N . VAL A 1 92 ? 16.594 -6.707 0.344 1 98.44 92 VAL A N 1
ATOM 777 C CA . VAL A 1 92 ? 17.703 -6.094 1.062 1 98.44 92 VAL A CA 1
ATOM 778 C C . VAL A 1 92 ? 17.734 -4.59 0.787 1 98.44 92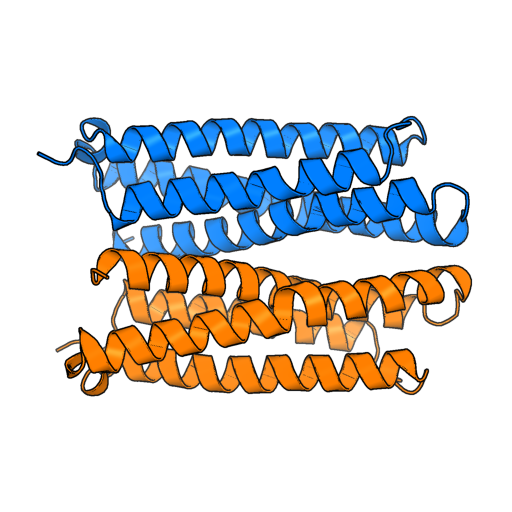 VAL A C 1
ATOM 780 O O . VAL A 1 92 ? 17.875 -3.785 1.711 1 98.44 92 VAL A O 1
ATOM 783 N N . VAL A 1 93 ? 17.562 -4.223 -0.462 1 98.75 93 VAL A N 1
ATOM 784 C CA . VAL A 1 93 ? 17.562 -2.814 -0.843 1 98.75 93 VAL A CA 1
ATOM 785 C C . VAL A 1 93 ? 16.375 -2.105 -0.184 1 98.75 93 VAL A C 1
ATOM 787 O O . VAL A 1 93 ? 16.516 -0.983 0.307 1 98.75 93 VAL A O 1
ATOM 790 N N . MET A 1 94 ? 15.281 -2.797 -0.16 1 98.69 94 MET A N 1
ATOM 791 C CA . MET A 1 94 ? 14.086 -2.24 0.461 1 98.69 94 MET A CA 1
ATOM 792 C C . MET A 1 94 ? 14.297 -2.031 1.957 1 98.69 94 MET A C 1
ATOM 794 O O . MET A 1 94 ? 13.797 -1.061 2.529 1 98.69 94 MET A O 1
ATOM 798 N N . THR A 1 95 ? 14.984 -2.922 2.592 1 98.81 95 THR A N 1
ATOM 799 C CA . THR A 1 95 ? 15.297 -2.791 4.012 1 98.81 95 THR A CA 1
ATOM 800 C C . THR A 1 95 ? 16.203 -1.584 4.258 1 98.81 95 THR A C 1
ATOM 802 O O . THR A 1 95 ? 15.961 -0.807 5.184 1 98.81 95 THR A O 1
ATOM 805 N N . ALA A 1 96 ? 17.234 -1.456 3.43 1 98.88 96 ALA A N 1
ATOM 806 C CA . ALA A 1 96 ? 18.109 -0.287 3.533 1 98.88 96 ALA A CA 1
ATOM 807 C C . ALA A 1 96 ? 17.312 1.004 3.35 1 98.88 96 ALA A C 1
ATOM 809 O O . ALA A 1 96 ? 17.531 1.982 4.066 1 98.88 96 ALA A O 1
ATOM 810 N N . TYR A 1 97 ? 16.438 0.965 2.398 1 98.94 97 TYR A N 1
ATOM 811 C CA . TYR A 1 97 ? 15.555 2.109 2.166 1 98.94 97 TYR A CA 1
ATOM 812 C C . TYR A 1 97 ? 14.688 2.389 3.387 1 98.94 97 TYR A C 1
ATOM 814 O O . TYR A 1 97 ? 14.57 3.535 3.824 1 98.94 97 TYR A O 1
ATOM 822 N N . HIS A 1 98 ? 14.078 1.358 3.951 1 98.88 98 HIS A N 1
ATOM 823 C CA . HIS A 1 98 ? 13.266 1.461 5.16 1 98.88 98 HIS A CA 1
ATOM 824 C C . HIS A 1 98 ? 14.055 2.104 6.297 1 98.88 98 HIS A C 1
ATOM 826 O O . HIS A 1 98 ? 13.562 3.012 6.969 1 98.88 98 HIS A O 1
ATOM 832 N N . LEU A 1 99 ? 15.25 1.668 6.469 1 98.88 99 LEU A N 1
ATOM 833 C CA . LEU A 1 99 ? 16.094 2.189 7.539 1 98.88 99 LEU A CA 1
ATOM 834 C C . LEU A 1 99 ? 16.484 3.635 7.258 1 98.88 99 LEU A C 1
ATOM 836 O O . LEU A 1 99 ? 16.625 4.438 8.188 1 98.88 99 LEU A O 1
ATOM 840 N N . SER A 1 100 ? 16.719 3.955 6.012 1 98.88 100 SER A N 1
ATOM 841 C CA . SER A 1 100 ? 17.031 5.34 5.672 1 98.88 100 SER A CA 1
ATOM 842 C C . SER A 1 100 ? 15.859 6.266 5.988 1 98.88 100 SER A C 1
ATOM 844 O O . SER A 1 100 ? 16.062 7.418 6.371 1 98.88 100 SER A O 1
ATOM 846 N N . LEU A 1 101 ? 14.648 5.805 5.809 1 98.88 101 LEU A N 1
ATOM 847 C CA . LEU A 1 101 ? 13.477 6.602 6.16 1 98.88 101 LEU A CA 1
ATOM 848 C C . LEU A 1 101 ? 13.43 6.867 7.66 1 98.88 101 LEU A C 1
ATOM 850 O O . LEU A 1 101 ? 13.023 7.949 8.094 1 98.88 101 LEU A O 1
ATOM 854 N N . TRP A 1 102 ? 13.789 5.812 8.406 1 98.81 102 TRP A N 1
ATOM 855 C CA . TRP A 1 102 ? 13.891 5.996 9.844 1 98.81 102 TRP A CA 1
ATOM 856 C C . TRP A 1 102 ? 14.898 7.09 10.188 1 98.81 102 TRP A C 1
ATOM 858 O O . TRP A 1 102 ? 14.625 7.949 11.031 1 98.81 102 TRP A O 1
ATOM 868 N N . TYR A 1 103 ? 15.969 7.059 9.492 1 98.81 103 TYR A N 1
ATOM 869 C CA . TYR A 1 103 ? 17.016 8.055 9.68 1 98.81 103 TYR A CA 1
ATOM 870 C C . TYR A 1 103 ? 16.484 9.461 9.391 1 98.81 103 TYR A C 1
ATOM 872 O O . TYR A 1 103 ? 16.656 10.375 10.203 1 98.81 103 TYR A O 1
ATOM 880 N N . PHE A 1 104 ? 15.859 9.68 8.281 1 98.81 104 PHE A N 1
ATOM 881 C CA . PHE A 1 104 ? 15.336 10.992 7.906 1 98.81 104 PHE A CA 1
ATOM 882 C C . PHE A 1 104 ? 14.227 11.422 8.859 1 98.81 104 PHE A C 1
ATOM 884 O O . PHE A 1 104 ? 14.094 12.609 9.172 1 98.81 104 PHE A O 1
ATOM 891 N N . MET A 1 105 ? 13.422 10.445 9.273 1 98.75 105 MET A N 1
ATOM 892 C CA . MET A 1 105 ? 12.344 10.75 10.219 1 98.75 105 MET A CA 1
ATOM 893 C C . MET A 1 105 ? 12.906 11.344 11.508 1 98.75 105 MET A C 1
ATOM 895 O O . MET A 1 105 ? 12.383 12.336 12.023 1 98.75 105 MET A O 1
ATOM 899 N N . ILE A 1 106 ? 13.969 10.75 12.023 1 98.69 106 ILE A N 1
ATOM 900 C CA . ILE A 1 106 ? 14.609 11.242 13.242 1 98.69 106 ILE A CA 1
ATOM 901 C C . ILE A 1 106 ? 15.188 12.633 12.992 1 98.69 106 ILE A C 1
ATOM 903 O O . ILE A 1 106 ? 15.047 13.523 13.828 1 98.69 106 ILE A O 1
ATOM 907 N N . LYS A 1 107 ? 15.859 12.812 11.867 1 98.69 107 LYS A N 1
ATOM 908 C CA . LYS A 1 107 ? 16.438 14.109 11.539 1 98.69 107 LYS A CA 1
ATOM 909 C C . LYS A 1 107 ? 15.352 15.18 11.453 1 98.69 107 LYS A C 1
ATOM 911 O O . LYS A 1 107 ? 15.547 16.312 11.922 1 98.69 107 LYS A O 1
ATOM 916 N N . PHE A 1 108 ? 14.211 14.859 10.844 1 98.62 108 PHE A N 1
ATOM 917 C CA . PHE A 1 108 ? 13.094 15.789 10.766 1 98.62 108 PHE A CA 1
ATOM 918 C C . PHE A 1 108 ? 12.555 16.094 12.156 1 98.62 108 PHE A C 1
ATOM 920 O O . PHE A 1 108 ? 12.211 17.234 12.461 1 98.62 108 PHE A O 1
ATOM 927 N N . ASP A 1 109 ? 12.453 15.047 12.945 1 97.94 109 ASP A N 1
ATOM 928 C CA . ASP A 1 109 ? 11.938 15.203 14.305 1 97.94 109 ASP A CA 1
ATOM 929 C C . ASP A 1 109 ? 12.797 16.172 15.117 1 97.94 109 ASP A C 1
ATOM 931 O O . ASP A 1 109 ? 12.289 16.906 15.945 1 97.94 109 ASP A O 1
ATOM 935 N N . LYS A 1 110 ? 14.07 16.219 14.852 1 97.62 110 LYS A N 1
ATOM 936 C CA . LYS A 1 110 ? 15.023 17.078 15.562 1 97.62 110 LYS A CA 1
ATOM 937 C C . LYS A 1 110 ? 15.219 18.406 14.844 1 97.62 110 LYS A C 1
ATOM 939 O O . LYS A 1 110 ? 16.078 19.203 15.234 1 97.62 110 LYS A O 1
ATOM 944 N N . ASN A 1 111 ? 14.547 18.578 13.805 1 97.19 111 ASN A N 1
ATOM 945 C CA . ASN A 1 111 ? 14.656 19.781 12.992 1 97.19 111 ASN A CA 1
ATOM 946 C C . ASN A 1 111 ? 16.062 19.938 12.414 1 97.19 111 ASN A C 1
ATOM 948 O O . ASN A 1 111 ? 16.609 21.047 12.367 1 97.19 111 ASN A O 1
ATOM 952 N N . GLU A 1 112 ? 16.594 18.812 11.922 1 97.31 112 GLU A N 1
ATOM 953 C CA . GLU A 1 112 ? 17.969 18.812 11.445 1 97.31 112 GLU A CA 1
ATOM 954 C C . GLU A 1 112 ? 18.047 18.453 9.961 1 97.31 112 GLU A C 1
ATOM 956 O O . GLU A 1 112 ? 19.109 18.547 9.344 1 97.31 112 GLU A O 1
ATOM 961 N N . CYS A 1 113 ? 16.938 18.047 9.43 1 97.25 113 CYS A N 1
ATOM 962 C CA . CYS A 1 113 ? 16.953 17.672 8.016 1 97.25 113 CYS A CA 1
ATOM 963 C C . CYS A 1 113 ? 16.875 18.906 7.125 1 97.25 113 CYS A C 1
ATOM 965 O O . CYS A 1 113 ? 15.945 19.703 7.258 1 97.25 113 CYS A O 1
ATOM 967 N N . LYS A 1 114 ? 17.812 19.062 6.195 1 95.56 114 LYS A N 1
ATOM 968 C CA . LYS A 1 114 ? 17.875 20.25 5.352 1 95.56 114 LYS A CA 1
ATOM 969 C C . LYS A 1 114 ? 17.641 19.906 3.887 1 95.56 114 LYS A C 1
ATOM 971 O O . LYS A 1 114 ? 17.781 20.75 3.008 1 95.56 114 LYS A O 1
ATOM 976 N N . LEU A 1 115 ? 17.297 18.609 3.596 1 97.62 115 LEU A N 1
ATOM 977 C CA . LEU A 1 115 ? 17.047 18.203 2.223 1 97.62 115 LEU A CA 1
ATOM 978 C C . LEU A 1 115 ? 15.727 18.781 1.708 1 97.62 115 LEU A C 1
ATOM 980 O O . LEU A 1 115 ? 14.797 19 2.484 1 97.62 115 LEU A O 1
ATOM 984 N N . SER A 1 116 ? 15.648 19 0.459 1 97.81 116 SER A N 1
ATOM 985 C CA . SER A 1 116 ? 14.547 19.734 -0.16 1 97.81 116 SER A CA 1
ATOM 986 C C . SER A 1 116 ? 13.375 18.812 -0.474 1 97.81 116 SER A C 1
ATOM 988 O O . SER A 1 116 ? 13.523 17.578 -0.48 1 97.81 116 SER A O 1
ATOM 990 N N . GLY A 1 117 ? 12.203 19.406 -0.736 1 98.19 117 GLY A N 1
ATOM 991 C CA . GLY A 1 117 ? 11.055 18.656 -1.235 1 98.19 117 GLY A CA 1
ATOM 992 C C . GLY A 1 117 ? 11.336 17.938 -2.539 1 98.19 117 GLY A C 1
ATOM 993 O O . GLY A 1 117 ? 10.875 16.812 -2.742 1 98.19 117 GLY A O 1
ATOM 994 N N . LYS A 1 118 ? 12.133 18.594 -3.396 1 98.31 118 LYS A N 1
ATOM 995 C CA . LYS A 1 118 ? 12.492 17.984 -4.676 1 98.31 118 LYS A CA 1
ATOM 996 C C . LYS A 1 118 ? 13.258 16.688 -4.473 1 98.31 118 LYS A C 1
ATOM 998 O O . LYS A 1 118 ? 13.016 15.703 -5.172 1 98.31 118 LYS A O 1
ATOM 1003 N N . PHE A 1 119 ? 14.195 16.703 -3.586 1 98.62 119 PHE A N 1
ATOM 1004 C CA . PHE A 1 119 ? 14.953 15.492 -3.268 1 98.62 119 PHE A CA 1
ATOM 1005 C C . PHE A 1 119 ? 14.016 14.367 -2.85 1 98.62 119 PHE A C 1
ATOM 1007 O O . PHE A 1 119 ? 14.109 13.25 -3.375 1 98.62 119 PHE A O 1
ATOM 1014 N N . PHE A 1 120 ? 13.117 14.633 -1.959 1 98.62 120 PHE A N 1
ATOM 1015 C CA . PHE A 1 120 ? 12.273 13.578 -1.413 1 98.62 120 PHE A CA 1
ATOM 1016 C C . PHE A 1 120 ? 11.242 13.125 -2.443 1 98.62 120 PHE A C 1
ATOM 1018 O O . PHE A 1 120 ? 10.82 11.969 -2.432 1 98.62 120 PHE A O 1
ATOM 1025 N N . ARG A 1 121 ? 10.828 14.008 -3.359 1 98 121 ARG A N 1
ATOM 1026 C CA . ARG A 1 121 ? 9.961 13.57 -4.453 1 98 121 ARG A CA 1
ATOM 1027 C C . ARG A 1 121 ? 10.648 12.516 -5.312 1 98 121 ARG A C 1
ATOM 1029 O O . ARG A 1 121 ? 10.031 11.531 -5.715 1 98 121 ARG A O 1
ATOM 1036 N N . ALA A 1 122 ? 11.914 12.781 -5.617 1 98.44 122 ALA A N 1
ATOM 1037 C CA . ALA A 1 122 ? 12.695 11.797 -6.355 1 98.44 122 ALA A CA 1
ATOM 1038 C C . ALA A 1 122 ? 12.891 10.523 -5.531 1 98.44 122 ALA A C 1
ATOM 1040 O O . ALA A 1 122 ? 12.773 9.414 -6.055 1 98.44 122 ALA A O 1
ATOM 1041 N N . TYR A 1 123 ? 13.164 10.695 -4.277 1 98.5 123 TYR A N 1
ATOM 1042 C CA . TYR A 1 123 ? 13.406 9.594 -3.352 1 98.5 123 TYR A CA 1
ATOM 1043 C C . TYR A 1 123 ? 12.164 8.719 -3.211 1 98.5 123 TYR A C 1
ATOM 1045 O O . TYR A 1 123 ? 12.266 7.508 -3.004 1 98.5 123 TYR A O 1
ATOM 1053 N N . ASN A 1 124 ? 10.992 9.289 -3.371 1 97.94 124 ASN A N 1
ATOM 1054 C CA . ASN A 1 124 ? 9.695 8.625 -3.246 1 97.94 124 ASN A CA 1
ATOM 1055 C C . ASN A 1 124 ? 9.469 7.621 -4.375 1 97.94 124 ASN A C 1
ATOM 1057 O O . ASN A 1 124 ? 8.594 6.762 -4.281 1 97.94 124 ASN A O 1
ATOM 1061 N N . GLU A 1 125 ? 10.305 7.633 -5.418 1 98.31 125 GLU A N 1
ATOM 1062 C CA . GLU A 1 125 ? 10.148 6.723 -6.551 1 98.31 125 GLU A CA 1
ATOM 1063 C C . GLU A 1 125 ? 10.844 5.387 -6.281 1 98.31 125 GLU A C 1
ATOM 1065 O O . GLU A 1 125 ? 10.609 4.406 -6.992 1 98.31 125 GLU A O 1
ATOM 1070 N N . VAL A 1 126 ? 11.617 5.34 -5.316 1 98.5 126 VAL A N 1
ATOM 1071 C CA . VAL A 1 126 ? 12.445 4.168 -5.047 1 98.5 126 VAL A CA 1
ATOM 1072 C C . VAL A 1 126 ? 11.555 2.957 -4.77 1 98.5 126 VAL A C 1
ATOM 1074 O O . VAL A 1 126 ? 11.719 1.904 -5.387 1 98.5 126 VAL A O 1
ATOM 1077 N N . PRO A 1 127 ? 10.562 3.092 -3.869 1 98.5 127 PRO A N 1
ATOM 1078 C CA . PRO A 1 127 ? 9.727 1.916 -3.617 1 98.5 127 PRO A CA 1
ATOM 1079 C C . PRO A 1 127 ? 8.961 1.46 -4.855 1 98.5 127 PRO A C 1
ATOM 1081 O O . PRO A 1 127 ? 8.75 0.26 -5.047 1 98.5 127 PRO A O 1
ATOM 1084 N N . THR A 1 128 ? 8.531 2.412 -5.645 1 98.38 128 THR A N 1
ATOM 1085 C CA . THR A 1 128 ? 7.82 2.08 -6.875 1 98.38 128 THR A CA 1
ATOM 1086 C C . THR A 1 128 ? 8.703 1.248 -7.801 1 98.38 128 THR A C 1
ATOM 1088 O O . THR A 1 128 ? 8.266 0.216 -8.32 1 98.38 128 THR A O 1
ATOM 1091 N N . ILE A 1 129 ? 9.883 1.693 -7.965 1 98.75 129 ILE A N 1
ATOM 1092 C CA . ILE A 1 129 ? 10.836 1 -8.828 1 98.75 129 ILE A CA 1
ATOM 1093 C C . ILE A 1 129 ? 11.094 -0.404 -8.289 1 98.75 129 ILE A C 1
ATOM 1095 O O . ILE A 1 129 ? 11.07 -1.381 -9.039 1 98.75 129 ILE A O 1
ATOM 1099 N N . ILE A 1 130 ? 11.312 -0.55 -7.031 1 98.75 130 ILE A N 1
ATOM 1100 C CA . ILE A 1 130 ? 11.594 -1.837 -6.402 1 98.75 130 ILE A CA 1
ATOM 1101 C C . ILE A 1 130 ? 10.391 -2.766 -6.566 1 98.75 130 ILE A C 1
ATOM 1103 O O . ILE A 1 130 ? 10.547 -3.943 -6.895 1 98.75 130 ILE A O 1
ATOM 1107 N N . MET A 1 131 ? 9.148 -2.256 -6.32 1 98.69 131 MET A N 1
ATOM 1108 C CA . MET A 1 131 ? 7.934 -3.039 -6.512 1 98.69 131 MET A CA 1
ATOM 1109 C C . MET A 1 131 ? 7.859 -3.598 -7.926 1 98.69 131 MET A C 1
ATOM 1111 O O . MET A 1 131 ? 7.562 -4.777 -8.117 1 98.69 131 MET A O 1
ATOM 1115 N N . PHE A 1 132 ? 8.172 -2.727 -8.891 1 98.75 132 PHE A N 1
ATOM 1116 C CA . PHE A 1 132 ? 8.117 -3.143 -10.289 1 98.75 132 PHE A CA 1
ATOM 1117 C C . PHE A 1 132 ? 9.086 -4.285 -10.555 1 98.75 132 PHE A C 1
ATOM 1119 O O . PHE A 1 132 ? 8.75 -5.25 -11.25 1 98.75 132 PHE A O 1
ATOM 1126 N N . ILE A 1 133 ? 10.266 -4.215 -10.031 1 98.69 133 ILE A N 1
ATOM 1127 C CA . ILE A 1 133 ? 11.297 -5.219 -10.242 1 98.69 133 ILE A CA 1
ATOM 1128 C C . ILE A 1 133 ? 10.898 -6.527 -9.562 1 98.69 133 ILE A C 1
ATOM 1130 O O . ILE A 1 133 ? 11.039 -7.605 -10.141 1 98.69 133 ILE A O 1
ATOM 1134 N N . ILE A 1 134 ? 10.383 -6.465 -8.352 1 98.75 134 ILE A N 1
ATOM 1135 C CA . ILE A 1 134 ? 9.969 -7.656 -7.617 1 98.75 134 ILE A CA 1
ATOM 1136 C C . ILE A 1 134 ? 8.859 -8.375 -8.383 1 98.75 134 ILE A C 1
ATOM 1138 O O . ILE A 1 134 ? 8.922 -9.594 -8.578 1 98.75 134 ILE A O 1
ATOM 1142 N N . LEU A 1 135 ? 7.859 -7.605 -8.805 1 98.56 135 LEU A N 1
ATOM 1143 C CA . LEU A 1 135 ? 6.738 -8.195 -9.531 1 98.56 135 LEU A CA 1
ATOM 1144 C C . LEU A 1 135 ? 7.211 -8.797 -10.852 1 98.56 135 LEU A C 1
ATOM 1146 O O . LEU A 1 135 ? 6.746 -9.867 -11.25 1 98.56 135 LEU A O 1
ATOM 1150 N N . TRP A 1 136 ? 8.117 -8.055 -11.508 1 98 136 TRP A N 1
ATOM 1151 C CA . TRP A 1 136 ? 8.688 -8.594 -12.734 1 98 136 TRP A CA 1
ATOM 1152 C C . TRP A 1 136 ? 9.383 -9.922 -12.477 1 98 136 TRP A C 1
ATOM 1154 O O . TRP A 1 136 ? 9.141 -10.906 -13.188 1 98 136 TRP A O 1
ATOM 1164 N N . ALA A 1 137 ? 10.203 -10.016 -11.492 1 97.81 137 ALA A N 1
ATOM 1165 C CA . ALA A 1 137 ? 10.953 -11.227 -11.164 1 97.81 137 ALA A CA 1
ATOM 1166 C C . ALA A 1 137 ? 10.008 -12.383 -10.82 1 97.81 137 ALA A C 1
ATOM 1168 O O . ALA A 1 137 ? 10.203 -13.508 -11.289 1 97.81 137 ALA A O 1
ATOM 1169 N N . MET A 1 138 ? 8.953 -12.094 -10.094 1 96.94 138 MET A N 1
ATOM 1170 C CA . MET A 1 138 ? 8.125 -13.148 -9.523 1 96.94 138 MET A CA 1
ATOM 1171 C C . MET A 1 138 ? 7.074 -13.617 -10.523 1 96.94 138 MET A C 1
ATOM 1173 O O . MET A 1 138 ? 6.602 -14.75 -10.453 1 96.94 138 MET A O 1
ATOM 1177 N N . LEU A 1 139 ? 6.75 -12.766 -11.492 1 96.69 139 LEU A N 1
ATOM 1178 C CA . LEU A 1 139 ? 5.676 -13.125 -12.406 1 96.69 139 LEU A CA 1
ATOM 1179 C C . LEU A 1 139 ? 6.242 -13.586 -13.75 1 96.69 139 LEU A C 1
ATOM 1181 O O . LEU A 1 139 ? 5.727 -14.539 -14.344 1 96.69 139 LEU A O 1
ATOM 1185 N N . VAL A 1 140 ? 7.277 -12.906 -14.227 1 93.62 140 VAL A N 1
ATOM 1186 C CA . VAL A 1 140 ? 7.867 -13.234 -15.523 1 93.62 140 VAL A CA 1
ATOM 1187 C C . VAL A 1 140 ? 8.922 -14.328 -15.344 1 93.62 140 VAL A C 1
ATOM 1189 O O . VAL A 1 140 ? 9.156 -15.125 -16.266 1 93.62 140 VAL A O 1
ATOM 1192 N N . LYS A 1 141 ? 9.578 -14.375 -14.102 1 94.5 141 LYS A N 1
ATOM 1193 C CA . LYS A 1 141 ? 10.57 -15.391 -13.734 1 94.5 141 LYS A CA 1
ATOM 1194 C C . LYS A 1 141 ? 11.68 -15.469 -14.773 1 94.5 141 LYS A C 1
ATOM 1196 O O . LYS A 1 141 ? 11.906 -16.531 -15.359 1 94.5 141 LYS A O 1
ATOM 1201 N N . PRO A 1 142 ? 12.336 -14.383 -14.789 1 90.06 142 PRO A N 1
ATOM 1202 C CA . PRO A 1 142 ? 13.422 -14.422 -15.773 1 90.06 142 PRO A CA 1
ATOM 1203 C C . PRO A 1 142 ? 14.5 -15.445 -15.422 1 90.06 142 PRO A C 1
ATOM 1205 O O . PRO A 1 142 ? 14.766 -15.68 -14.242 1 90.06 142 PRO A O 1
ATOM 1208 N N . TYR A 1 143 ? 15.078 -16.078 -16.422 1 81.19 143 TYR A N 1
ATOM 1209 C CA . TYR A 1 143 ? 16.203 -16.984 -16.297 1 81.19 143 TYR A CA 1
ATOM 1210 C C . TYR A 1 143 ? 15.758 -18.328 -15.727 1 81.19 143 TYR A C 1
ATOM 1212 O O . TYR A 1 143 ? 16.578 -19.109 -15.242 1 81.19 143 TYR A O 1
ATOM 1220 N N . GLU A 1 144 ? 14.422 -18.359 -15.492 1 73.25 144 GLU A N 1
ATOM 1221 C CA . GLU A 1 144 ? 13.953 -19.703 -15.156 1 73.25 144 GLU A CA 1
ATOM 1222 C C . GLU A 1 144 ? 14.078 -20.641 -16.344 1 73.25 144 GLU A C 1
ATOM 1224 O O . GLU A 1 144 ? 13.641 -20.328 -17.453 1 73.25 144 GLU A O 1
ATOM 1229 N N . MET A 1 145 ? 15.281 -21.406 -16.453 1 56.38 145 MET A N 1
ATOM 1230 C CA . MET A 1 145 ? 15.508 -22.422 -17.469 1 56.38 145 MET A CA 1
ATOM 1231 C C . MET A 1 145 ? 14.445 -23.516 -17.391 1 56.38 145 MET A C 1
ATOM 1233 O O . MET A 1 145 ? 13.914 -23.797 -16.312 1 56.38 145 MET A O 1
ATOM 1237 N N . MET B 1 1 ? 0.675 -8.594 -25.844 1 85.19 1 MET B N 1
ATOM 1238 C CA . MET B 1 1 ? 1.231 -8.688 -24.5 1 85.19 1 MET B CA 1
ATOM 1239 C C . MET B 1 1 ? 0.881 -10.023 -23.859 1 85.19 1 MET B C 1
ATOM 1241 O O . MET B 1 1 ? -0.229 -10.531 -24.031 1 85.19 1 MET B O 1
ATOM 1245 N N . SER B 1 2 ? 1.857 -10.594 -23.188 1 93.12 2 SER B N 1
ATOM 1246 C CA . SER B 1 2 ? 1.617 -11.914 -22.609 1 93.12 2 SER B CA 1
ATOM 1247 C C . SER B 1 2 ? 0.78 -11.812 -21.328 1 93.12 2 SER B C 1
ATOM 1249 O O . SER B 1 2 ? 0.589 -10.719 -20.797 1 93.12 2 SER B O 1
ATOM 1251 N N . TYR B 1 3 ? 0.212 -12.898 -20.875 1 96.88 3 TYR B N 1
ATOM 1252 C CA . TYR B 1 3 ? -0.568 -13.016 -19.656 1 96.88 3 T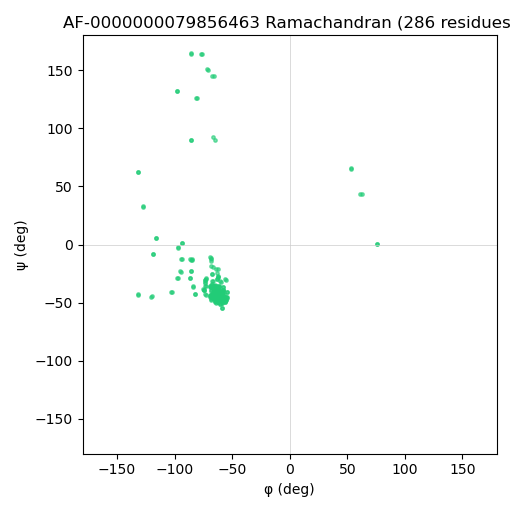YR B CA 1
ATOM 1253 C C . TYR B 1 3 ? 0.227 -12.516 -18.453 1 96.88 3 TYR B C 1
ATOM 1255 O O . TYR B 1 3 ? -0.299 -11.773 -17.625 1 96.88 3 TYR B O 1
ATOM 1263 N N . GLU B 1 4 ? 1.488 -12.812 -18.359 1 96.31 4 GLU B N 1
ATOM 1264 C CA . GLU B 1 4 ? 2.34 -12.469 -17.234 1 96.31 4 GLU B CA 1
ATOM 1265 C C . GLU B 1 4 ? 2.514 -10.961 -17.109 1 96.31 4 GLU B C 1
ATOM 1267 O O . GLU B 1 4 ? 2.576 -10.422 -16 1 96.31 4 GLU B O 1
ATOM 1272 N N . TRP B 1 5 ? 2.564 -10.336 -18.219 1 96.06 5 TRP B N 1
ATOM 1273 C CA . TRP B 1 5 ? 2.748 -8.891 -18.203 1 96.06 5 TRP B CA 1
ATOM 1274 C C . TRP B 1 5 ? 1.46 -8.18 -17.781 1 96.06 5 TRP B C 1
ATOM 1276 O O . TRP B 1 5 ? 1.497 -7.152 -17.109 1 96.06 5 TRP B O 1
ATOM 1286 N N . ILE B 1 6 ? 0.333 -8.664 -18.234 1 97.88 6 ILE B N 1
ATOM 1287 C CA . ILE B 1 6 ? -0.932 -8.078 -17.797 1 97.88 6 ILE B CA 1
ATOM 1288 C C . ILE B 1 6 ? -1.102 -8.289 -16.297 1 97.88 6 ILE B C 1
ATOM 1290 O O . ILE B 1 6 ? -1.545 -7.383 -15.586 1 97.88 6 ILE B O 1
ATOM 1294 N N . LYS B 1 7 ? -0.726 -9.469 -15.805 1 98.31 7 LYS B N 1
ATOM 1295 C CA . LYS B 1 7 ? -0.75 -9.742 -14.375 1 98.31 7 LYS B CA 1
ATOM 1296 C C . LYS B 1 7 ? 0.191 -8.812 -13.617 1 98.31 7 LYS B C 1
ATOM 1298 O O . LYS B 1 7 ? -0.108 -8.398 -12.492 1 98.31 7 LYS B O 1
ATOM 1303 N N . TRP B 1 8 ? 1.29 -8.539 -14.258 1 98.25 8 TRP B N 1
ATOM 1304 C CA . TRP B 1 8 ? 2.258 -7.605 -13.688 1 98.25 8 TRP B CA 1
ATOM 1305 C C . TRP B 1 8 ? 1.632 -6.23 -13.477 1 98.25 8 TRP B C 1
ATOM 1307 O O . TRP B 1 8 ? 1.697 -5.672 -12.383 1 98.25 8 TRP B O 1
ATOM 1317 N N . TRP B 1 9 ? 0.962 -5.723 -14.5 1 98.19 9 TRP B N 1
ATOM 1318 C CA . TRP B 1 9 ? 0.268 -4.445 -14.398 1 98.19 9 TRP B CA 1
ATOM 1319 C C . TRP B 1 9 ? -0.825 -4.504 -13.336 1 98.19 9 TRP B C 1
ATOM 1321 O O . TRP B 1 9 ? -0.989 -3.568 -12.547 1 98.19 9 TRP B O 1
ATOM 1331 N N . HIS B 1 10 ? -1.538 -5.566 -13.281 1 98.81 10 HIS B N 1
ATOM 1332 C CA . HIS B 1 10 ? -2.646 -5.727 -12.352 1 98.81 10 HIS B CA 1
ATOM 1333 C C . HIS B 1 10 ? -2.158 -5.676 -10.906 1 98.81 10 HIS B C 1
ATOM 1335 O O . HIS B 1 10 ? -2.693 -4.922 -10.086 1 98.81 10 HIS B O 1
ATOM 1341 N N . PHE B 1 11 ? -1.144 -6.438 -10.617 1 98.75 11 PHE B N 1
ATOM 1342 C CA . PHE B 1 11 ? -0.631 -6.508 -9.25 1 98.75 11 PHE B CA 1
ATOM 1343 C C . PHE B 1 11 ? -0.035 -5.172 -8.828 1 98.75 11 PHE B C 1
ATOM 1345 O O . PHE B 1 11 ? -0.264 -4.711 -7.707 1 98.75 11 PHE B O 1
ATOM 1352 N N . ALA B 1 12 ? 0.72 -4.555 -9.719 1 98.75 12 ALA B N 1
ATOM 1353 C CA . ALA B 1 12 ? 1.325 -3.262 -9.406 1 98.75 12 ALA B CA 1
ATOM 1354 C C . ALA B 1 12 ? 0.258 -2.215 -9.102 1 98.75 12 ALA B C 1
ATOM 1356 O O . ALA B 1 12 ? 0.359 -1.481 -8.117 1 98.75 12 ALA B O 1
ATOM 1357 N N . ALA B 1 13 ? -0.746 -2.182 -9.961 1 98.81 13 ALA B N 1
ATOM 1358 C CA . ALA B 1 13 ? -1.828 -1.218 -9.781 1 98.81 13 ALA B CA 1
ATOM 1359 C C . ALA B 1 13 ? -2.625 -1.515 -8.516 1 98.81 13 ALA B C 1
ATOM 1361 O O . ALA B 1 13 ? -3.002 -0.596 -7.785 1 98.81 13 ALA B O 1
ATOM 1362 N N . PHE B 1 14 ? -2.857 -2.797 -8.266 1 98.88 14 PHE B N 1
ATOM 1363 C CA . PHE B 1 14 ? -3.621 -3.199 -7.086 1 98.88 14 PHE B CA 1
ATOM 1364 C C . PHE B 1 14 ? -2.895 -2.797 -5.809 1 98.88 14 PHE B C 1
ATOM 1366 O O . PHE B 1 14 ? -3.508 -2.268 -4.879 1 98.88 14 PHE B O 1
ATOM 1373 N N . ILE B 1 15 ? -1.592 -2.994 -5.707 1 98.75 15 ILE B N 1
ATOM 1374 C CA . ILE B 1 15 ? -0.805 -2.635 -4.535 1 98.75 15 ILE B CA 1
ATOM 1375 C C . ILE B 1 15 ? -0.839 -1.121 -4.336 1 98.75 15 ILE B C 1
ATOM 1377 O O . ILE B 1 15 ? -1.005 -0.641 -3.211 1 98.75 15 ILE B O 1
ATOM 1381 N N . SER B 1 16 ? -0.702 -0.396 -5.438 1 98.69 16 SER B N 1
ATOM 1382 C CA . SER B 1 16 ? -0.76 1.06 -5.359 1 98.69 16 SER B CA 1
ATOM 1383 C C . SER B 1 16 ? -2.133 1.534 -4.895 1 98.69 16 SER B C 1
ATOM 1385 O O . SER B 1 16 ? -2.232 2.461 -4.086 1 98.69 16 SER B O 1
ATOM 1387 N N . TRP B 1 17 ? -3.154 0.891 -5.434 1 98.81 17 TRP B N 1
ATOM 1388 C CA . TRP B 1 17 ? -4.512 1.229 -5.02 1 98.81 17 TRP B CA 1
ATOM 1389 C C . TRP B 1 17 ? -4.711 0.964 -3.531 1 98.81 17 TRP B C 1
ATOM 1391 O O . TRP B 1 17 ? -5.297 1.785 -2.82 1 98.81 17 TRP B O 1
ATOM 1401 N N . MET B 1 18 ? -4.223 -0.128 -3.037 1 98.75 18 MET B N 1
ATOM 1402 C CA . MET B 1 18 ? -4.309 -0.463 -1.619 1 98.75 18 MET B CA 1
ATOM 1403 C C . MET B 1 18 ? -3.592 0.582 -0.769 1 98.75 18 MET B C 1
ATOM 1405 O O . MET B 1 18 ? -4.07 0.945 0.308 1 98.75 18 MET B O 1
ATOM 1409 N N . ALA B 1 19 ? -2.451 1 -1.273 1 98.19 19 ALA B N 1
ATOM 1410 C CA . ALA B 1 19 ? -1.699 2.012 -0.534 1 98.19 19 ALA B CA 1
ATOM 1411 C C . ALA B 1 19 ? -2.539 3.266 -0.313 1 98.19 19 ALA B C 1
ATOM 1413 O O . ALA B 1 19 ? -2.584 3.803 0.795 1 98.19 19 ALA B O 1
ATOM 1414 N N . MET B 1 20 ? -3.189 3.656 -1.374 1 98.69 20 MET B N 1
ATOM 1415 C CA . MET B 1 20 ? -4.043 4.836 -1.256 1 98.69 20 MET B CA 1
ATOM 1416 C C . MET B 1 20 ? -5.227 4.559 -0.331 1 98.69 20 MET B C 1
ATOM 1418 O O . MET B 1 20 ? -5.562 5.387 0.518 1 98.69 20 MET B O 1
ATOM 1422 N N . LEU B 1 21 ? -5.805 3.449 -0.425 1 98.75 21 LEU B N 1
ATOM 1423 C CA . LEU B 1 21 ? -6.984 3.104 0.361 1 98.75 21 LEU B CA 1
ATOM 1424 C C . LEU B 1 21 ? -6.637 2.99 1.842 1 98.75 21 LEU B C 1
ATOM 1426 O O . LEU B 1 21 ? -7.473 3.27 2.703 1 98.75 21 LEU B O 1
ATOM 1430 N N . PHE B 1 22 ? -5.426 2.586 2.105 1 98.38 22 PHE B N 1
ATOM 1431 C CA . PHE B 1 22 ? -4.973 2.467 3.484 1 98.38 22 PHE B CA 1
ATOM 1432 C C . PHE B 1 22 ? -4.734 3.842 4.098 1 98.38 22 PHE B C 1
ATOM 1434 O O . PHE B 1 22 ? -5.055 4.07 5.266 1 98.38 22 PHE B O 1
ATOM 1441 N N . TYR B 1 23 ? -4.258 4.723 3.303 1 98.19 23 TYR B N 1
ATOM 1442 C CA . TYR B 1 23 ? -3.734 5.93 3.934 1 98.19 23 TYR B CA 1
ATOM 1443 C C . TYR B 1 23 ? -4.77 7.047 3.908 1 98.19 23 TYR B C 1
ATOM 1445 O O . TYR B 1 23 ? -4.766 7.926 4.777 1 98.19 23 TYR B O 1
ATOM 1453 N N . GLN B 1 24 ? -5.637 7.082 2.967 1 98.75 24 GLN B N 1
ATOM 1454 C CA . GLN B 1 24 ? -6.578 8.188 2.805 1 98.75 24 GLN B CA 1
ATOM 1455 C C . GLN B 1 24 ? -7.441 8.359 4.051 1 98.75 24 GLN B C 1
ATOM 1457 O O . GLN B 1 24 ? -7.559 9.469 4.582 1 98.75 24 GLN B O 1
ATOM 1462 N N . PRO B 1 25 ? -8.023 7.297 4.578 1 98.56 25 PRO B N 1
ATOM 1463 C CA . PRO B 1 25 ? -8.844 7.496 5.773 1 98.56 25 PRO B CA 1
ATOM 1464 C C . PRO B 1 25 ? -8.016 7.898 6.996 1 98.56 25 PRO B C 1
ATOM 1466 O O . PRO B 1 25 ? -8.539 8.539 7.914 1 98.56 25 PRO B O 1
ATOM 1469 N N . ARG B 1 26 ? -6.785 7.555 7.023 1 98.12 26 ARG B N 1
ATOM 1470 C CA . ARG B 1 26 ? -5.914 8.023 8.094 1 98.12 26 ARG B CA 1
ATOM 1471 C C . ARG B 1 26 ? -5.75 9.539 8.047 1 98.12 26 ARG B C 1
ATOM 1473 O O . ARG B 1 26 ? -5.711 10.195 9.094 1 98.12 26 ARG B O 1
ATOM 1480 N N . LEU B 1 27 ? -5.645 10.039 6.883 1 98.62 27 LEU B N 1
ATOM 1481 C CA . LEU B 1 27 ? -5.613 11.492 6.746 1 98.62 27 LEU B CA 1
ATOM 1482 C C . LEU B 1 27 ? -6.902 12.117 7.27 1 98.62 27 LEU B C 1
ATOM 1484 O O . LEU B 1 27 ? -6.875 13.195 7.871 1 98.62 27 LEU B O 1
ATOM 1488 N N . PHE B 1 28 ? -7.992 11.43 7.059 1 98.88 28 PHE B N 1
ATOM 1489 C CA . PHE B 1 28 ? -9.273 11.922 7.551 1 98.88 28 PHE B CA 1
ATOM 1490 C C . PHE B 1 28 ? -9.305 11.914 9.078 1 98.88 28 PHE B C 1
ATOM 1492 O O . PHE B 1 28 ? -9.93 12.781 9.688 1 98.88 28 PHE B O 1
ATOM 1499 N N . VAL B 1 29 ? -8.68 10.914 9.703 1 98.62 29 VAL B N 1
ATOM 1500 C CA . VAL B 1 29 ? -8.562 10.898 11.156 1 98.62 29 VAL B CA 1
ATOM 1501 C C . VAL B 1 29 ? -7.883 12.18 11.633 1 98.62 29 VAL B C 1
ATOM 1503 O O . VAL B 1 29 ? -8.398 12.875 12.516 1 98.62 29 VAL B O 1
ATOM 1506 N N . TYR B 1 30 ? -6.777 12.492 11.023 1 98.5 30 TYR B N 1
ATOM 1507 C CA . TYR B 1 30 ? -6.031 13.688 11.422 1 98.5 30 TYR B CA 1
ATOM 1508 C C . TYR B 1 30 ? -6.824 14.953 11.117 1 98.5 30 TYR B C 1
ATOM 1510 O O . TYR B 1 30 ? -6.75 15.93 11.867 1 98.5 30 TYR B O 1
ATOM 1518 N N . HIS B 1 31 ? -7.504 14.922 10.016 1 98.62 31 HIS B N 1
ATOM 1519 C CA . HIS B 1 31 ? -8.352 16.062 9.664 1 98.62 31 HIS B CA 1
ATOM 1520 C C . HIS B 1 31 ? -9.406 16.312 10.742 1 98.62 31 HIS B C 1
ATOM 1522 O O . HIS B 1 31 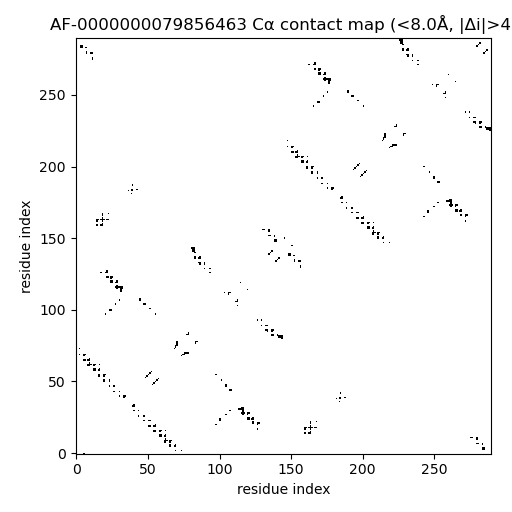? -9.547 17.422 11.234 1 98.62 31 HIS B O 1
ATOM 1528 N N . ALA B 1 32 ? -10.094 15.297 11.109 1 98.56 32 ALA B N 1
ATOM 1529 C CA . ALA B 1 32 ? -11.164 15.391 12.094 1 98.56 32 ALA B CA 1
ATOM 1530 C C . ALA B 1 32 ? -10.625 15.797 13.461 1 98.56 32 ALA B C 1
ATOM 1532 O O . ALA B 1 32 ? -11.258 16.578 14.18 1 98.56 32 ALA B O 1
ATOM 1533 N N . GLU B 1 33 ? -9.469 15.328 13.781 1 98.12 33 GLU B N 1
ATOM 1534 C CA . GLU B 1 33 ? -8.93 15.531 15.125 1 98.12 33 GLU B CA 1
ATOM 1535 C C . GLU B 1 33 ? -8.227 16.875 15.234 1 98.12 33 GLU B C 1
ATOM 1537 O O . GLU B 1 33 ? -7.914 17.328 16.344 1 98.12 33 GLU B O 1
ATOM 1542 N N . ASN B 1 34 ? -7.965 17.531 14.133 1 97.75 34 ASN B N 1
ATOM 1543 C CA . ASN B 1 34 ? -7.277 18.812 14.125 1 97.75 34 ASN B CA 1
ATOM 1544 C C . ASN B 1 34 ? -8.062 19.875 13.344 1 97.75 34 ASN B C 1
ATOM 1546 O O . ASN B 1 34 ? -7.465 20.75 12.727 1 97.75 34 ASN B O 1
ATOM 1550 N N . ILE B 1 35 ? -9.336 19.781 13.367 1 96.5 35 ILE B N 1
ATOM 1551 C CA . ILE B 1 35 ? -10.227 20.578 12.531 1 96.5 35 ILE B CA 1
ATOM 1552 C C . ILE B 1 35 ? -10.078 22.062 12.867 1 96.5 35 ILE B C 1
ATOM 1554 O O . ILE B 1 35 ? -10.273 22.922 12.016 1 96.5 35 ILE B O 1
ATOM 1558 N N . ASP B 1 36 ? -9.57 22.422 14.047 1 96.31 36 ASP B N 1
ATOM 1559 C CA . ASP B 1 36 ? -9.461 23.797 14.492 1 96.31 36 ASP B CA 1
ATOM 1560 C C . ASP B 1 36 ? -8.086 24.391 14.164 1 96.31 36 ASP B C 1
ATOM 1562 O O . ASP B 1 36 ? -7.867 25.594 14.305 1 96.31 36 ASP B O 1
ATOM 1566 N N . ASN B 1 37 ? -7.199 23.625 13.812 1 97.12 37 ASN B N 1
ATOM 1567 C CA . ASN B 1 37 ? -5.871 24.062 13.391 1 97.12 37 ASN B CA 1
ATOM 1568 C C . ASN B 1 37 ? -5.84 24.422 11.914 1 97.12 37 ASN B C 1
ATOM 1570 O O . ASN B 1 37 ? -5.488 23.594 11.07 1 97.12 37 ASN B O 1
ATOM 1574 N N . LYS B 1 38 ? -6.117 25.656 11.625 1 96.44 38 LYS B N 1
ATOM 1575 C CA . LYS B 1 38 ? -6.359 26.094 10.258 1 96.44 38 LYS B CA 1
ATOM 1576 C C . LYS B 1 38 ? -5.113 25.938 9.398 1 96.44 38 LYS B C 1
ATOM 1578 O O . LYS B 1 38 ? -5.203 25.578 8.219 1 96.44 38 LYS B O 1
ATOM 1583 N N . ASP B 1 39 ? -3.975 26.141 9.945 1 96.06 39 ASP B N 1
ATOM 1584 C CA . ASP B 1 39 ? -2.729 26.016 9.195 1 96.06 39 ASP B CA 1
ATOM 1585 C C . ASP B 1 39 ? -2.463 24.562 8.82 1 96.06 39 ASP B C 1
ATOM 1587 O O . ASP B 1 39 ? -1.999 24.266 7.715 1 96.06 39 ASP B O 1
ATOM 1591 N N . TYR B 1 40 ? -2.758 23.734 9.727 1 97.94 40 TYR B N 1
ATOM 1592 C CA . TYR B 1 40 ? -2.578 22.297 9.477 1 97.94 40 TYR B CA 1
ATOM 1593 C C . TYR B 1 40 ? -3.547 21.812 8.406 1 97.94 40 TYR B C 1
ATOM 1595 O O . TYR B 1 40 ? -3.143 21.141 7.453 1 97.94 40 TYR B O 1
ATOM 1603 N N . ILE B 1 41 ? -4.797 22.188 8.508 1 97.81 41 ILE B N 1
ATOM 1604 C CA . ILE B 1 41 ? -5.852 21.672 7.641 1 97.81 41 ILE B CA 1
ATOM 1605 C C . ILE B 1 41 ? -5.617 22.141 6.207 1 97.81 41 ILE B C 1
ATOM 1607 O O . ILE B 1 41 ? -5.902 21.406 5.254 1 97.81 41 ILE B O 1
ATOM 1611 N N . LYS B 1 42 ? -5.145 23.312 6.121 1 97.56 42 LYS B N 1
ATOM 1612 C CA . LYS B 1 42 ? -4.902 23.859 4.793 1 97.56 42 LYS B CA 1
ATOM 1613 C C . LYS B 1 42 ? -3.963 22.969 3.988 1 97.56 42 LYS B C 1
ATOM 1615 O O . LYS B 1 42 ? -4.246 22.641 2.832 1 97.56 42 LYS B O 1
ATOM 1620 N N . VAL B 1 43 ? -2.881 22.547 4.586 1 97.94 43 VAL B N 1
ATOM 1621 C CA . VAL B 1 43 ? -1.908 21.703 3.9 1 97.94 43 VAL B CA 1
ATOM 1622 C C . VAL B 1 43 ? -2.457 20.281 3.771 1 97.94 43 VAL B C 1
ATOM 1624 O O . VAL B 1 43 ? -2.275 19.625 2.74 1 97.94 43 VAL B O 1
ATOM 1627 N N . LEU B 1 44 ? -3.143 19.812 4.82 1 98.5 44 LEU B N 1
ATOM 1628 C CA . LEU B 1 44 ? -3.684 18.453 4.84 1 98.5 44 LEU B CA 1
ATOM 1629 C C . LEU B 1 44 ? -4.676 18.25 3.699 1 98.5 44 LEU B C 1
ATOM 1631 O O . LEU B 1 44 ? -4.711 17.188 3.084 1 98.5 44 LEU B O 1
ATOM 1635 N N . LYS B 1 45 ? -5.52 19.25 3.447 1 98.56 45 LYS B N 1
ATOM 1636 C CA . LYS B 1 45 ? -6.473 19.156 2.344 1 98.56 45 LYS B CA 1
ATOM 1637 C C . LYS B 1 45 ? -5.758 18.922 1.019 1 98.56 45 LYS B C 1
ATOM 1639 O O . LYS B 1 45 ? -6.227 18.141 0.188 1 98.56 45 LYS B O 1
ATOM 1644 N N . LYS B 1 46 ? -4.676 19.562 0.864 1 98 46 LYS B N 1
ATOM 1645 C CA . LYS B 1 46 ? -3.869 19.328 -0.332 1 98 46 LYS B CA 1
ATOM 1646 C C . LYS B 1 46 ? -3.334 17.906 -0.37 1 98 46 LYS B C 1
ATOM 1648 O O . LYS B 1 46 ? -3.363 17.25 -1.416 1 98 46 LYS B O 1
ATOM 1653 N N . GLN B 1 47 ? -2.826 17.406 0.739 1 98.25 47 GLN B N 1
ATOM 1654 C CA . GLN B 1 47 ? -2.352 16.031 0.831 1 98.25 47 GLN B CA 1
ATOM 1655 C C . GLN B 1 47 ? -3.443 15.047 0.428 1 98.25 47 GLN B C 1
ATOM 1657 O O . GLN B 1 47 ? -3.193 14.117 -0.338 1 98.25 47 GLN B O 1
ATOM 1662 N N . GLU B 1 48 ? -4.629 15.273 0.985 1 98.69 48 GLU B N 1
ATOM 1663 C CA . GLU B 1 48 ? -5.762 14.398 0.706 1 98.69 48 GLU B CA 1
ATOM 1664 C C . GLU B 1 48 ? -6.066 14.344 -0.789 1 98.69 48 GLU B C 1
ATOM 1666 O O . GLU B 1 48 ? -6.23 13.266 -1.36 1 98.69 48 GLU B O 1
ATOM 1671 N N . ARG B 1 49 ? -6.078 15.461 -1.409 1 98.5 49 ARG B N 1
ATOM 1672 C CA . ARG B 1 49 ? -6.422 15.555 -2.824 1 98.5 49 ARG B CA 1
ATOM 1673 C C . ARG B 1 49 ? -5.352 14.906 -3.693 1 98.5 49 ARG B C 1
ATOM 1675 O O . ARG B 1 49 ? -5.668 14.172 -4.633 1 98.5 49 ARG B O 1
ATOM 1682 N N . MET B 1 50 ? -4.133 15.203 -3.359 1 97.69 50 MET B N 1
ATOM 1683 C CA . MET B 1 50 ? -3.031 14.688 -4.164 1 97.69 50 MET B CA 1
ATOM 1684 C C . MET B 1 50 ? -2.963 13.164 -4.086 1 97.69 50 MET B C 1
ATOM 1686 O O . MET B 1 50 ? -2.713 12.5 -5.09 1 97.69 50 MET B O 1
ATOM 1690 N N . LEU B 1 51 ? -3.184 12.688 -2.914 1 98 51 LEU B N 1
ATOM 1691 C CA . LEU B 1 51 ? -3.176 11.242 -2.75 1 98 51 LEU B CA 1
ATOM 1692 C C . LEU B 1 51 ? -4.316 10.602 -3.531 1 98 51 LEU B C 1
ATOM 1694 O O . LEU B 1 51 ? -4.098 9.664 -4.305 1 98 51 LEU B O 1
ATOM 1698 N N . PHE B 1 52 ? -5.512 11.102 -3.385 1 98.62 52 PHE B N 1
ATOM 1699 C CA . PHE B 1 52 ? -6.703 10.516 -3.984 1 98.62 52 PHE B CA 1
ATOM 1700 C C . PHE B 1 52 ? -6.641 10.594 -5.504 1 98.62 52 PHE B C 1
ATOM 1702 O O . PHE B 1 52 ? -6.84 9.594 -6.195 1 98.62 52 PHE B O 1
ATOM 1709 N N . HIS B 1 53 ? -6.332 11.734 -6.023 1 97.81 53 HIS B N 1
ATOM 1710 C CA . HIS B 1 53 ? -6.371 11.945 -7.469 1 97.81 53 HIS B CA 1
ATOM 1711 C C . HIS B 1 53 ? -5.078 11.469 -8.125 1 97.81 53 HIS B C 1
ATOM 1713 O O . HIS B 1 53 ? -5.094 11.008 -9.266 1 97.81 53 HIS B O 1
ATOM 1719 N N . GLY B 1 54 ? -3.951 11.641 -7.457 1 95.12 54 GLY B N 1
ATOM 1720 C CA . GLY B 1 54 ? -2.654 11.289 -8.016 1 95.12 54 GLY B CA 1
ATOM 1721 C C . GLY B 1 54 ? -2.402 9.797 -8.062 1 95.12 54 GLY B C 1
ATOM 1722 O O . GLY B 1 54 ? -1.751 9.297 -8.977 1 95.12 54 GLY B O 1
ATOM 1723 N N . ILE B 1 55 ? -2.959 9.109 -7.074 1 96.19 55 ILE B N 1
ATOM 1724 C CA . ILE B 1 55 ? -2.721 7.668 -7.004 1 96.19 55 ILE B CA 1
ATOM 1725 C C . ILE B 1 55 ? -4.047 6.922 -7.086 1 96.19 55 ILE B C 1
ATOM 1727 O O . ILE B 1 55 ? -4.199 6 -7.895 1 96.19 55 ILE B O 1
ATOM 1731 N N . GLY B 1 56 ? -5.078 7.332 -6.379 1 97.88 56 GLY B N 1
ATOM 1732 C CA . GLY B 1 56 ? -6.316 6.59 -6.195 1 97.88 56 GLY B CA 1
ATOM 1733 C C . GLY B 1 56 ? -7.02 6.266 -7.5 1 97.88 56 GLY B C 1
ATOM 1734 O O . GLY B 1 56 ? -7.168 5.094 -7.855 1 97.88 56 GLY B O 1
ATOM 1735 N N . TRP B 1 57 ? -7.266 7.32 -8.25 1 98.5 57 TRP B N 1
ATOM 1736 C CA . TRP B 1 57 ? -8.023 7.121 -9.484 1 98.5 57 TRP B CA 1
ATOM 1737 C C . TRP B 1 57 ? -7.219 6.328 -10.5 1 98.5 57 TRP B C 1
ATOM 1739 O O . TRP B 1 57 ? -7.719 5.367 -11.086 1 98.5 57 TRP B O 1
ATOM 1749 N N . ILE B 1 58 ? -5.988 6.652 -10.734 1 98.44 58 ILE B N 1
ATOM 1750 C CA . ILE B 1 58 ? -5.137 6.027 -11.742 1 98.44 58 ILE B CA 1
ATOM 1751 C C . ILE B 1 58 ? -4.934 4.551 -11.398 1 98.44 58 ILE B C 1
ATOM 1753 O O . ILE B 1 58 ? -5.109 3.682 -12.258 1 98.44 58 ILE B O 1
ATOM 1757 N N . ALA B 1 59 ? -4.641 4.301 -10.18 1 98.75 59 ALA B N 1
ATOM 1758 C CA . ALA B 1 59 ? -4.402 2.928 -9.742 1 98.75 59 ALA B CA 1
ATOM 1759 C C . ALA B 1 59 ? -5.672 2.086 -9.859 1 98.75 59 ALA B C 1
ATOM 1761 O O . ALA B 1 59 ? -5.621 0.937 -10.305 1 98.75 59 ALA B O 1
ATOM 1762 N N . MET B 1 60 ? -6.809 2.619 -9.461 1 98.81 60 MET B N 1
ATOM 1763 C CA . MET B 1 60 ? -8.078 1.906 -9.578 1 98.81 60 MET B CA 1
ATOM 1764 C C . MET B 1 60 ? -8.375 1.554 -11.031 1 98.81 60 MET B C 1
ATOM 1766 O O . MET B 1 60 ? -8.703 0.406 -11.336 1 98.81 60 MET B O 1
ATOM 1770 N N . I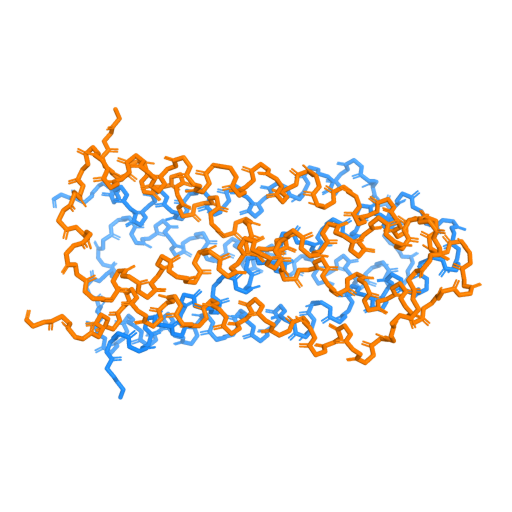LE B 1 61 ? -8.227 2.549 -11.906 1 98.75 61 ILE B N 1
ATOM 1771 C CA . ILE B 1 61 ? -8.555 2.375 -13.32 1 98.75 61 ILE B CA 1
ATOM 1772 C C . ILE B 1 61 ? -7.652 1.304 -13.93 1 98.75 61 ILE B C 1
ATOM 1774 O O . ILE B 1 61 ? -8.133 0.394 -14.609 1 98.75 61 ILE B O 1
ATOM 1778 N N . VAL B 1 62 ? -6.355 1.378 -13.688 1 98.75 62 VAL B N 1
ATOM 1779 C CA . VAL B 1 62 ? -5.418 0.409 -14.242 1 98.75 62 VAL B CA 1
ATOM 1780 C C . VAL B 1 62 ? -5.707 -0.978 -13.672 1 98.75 62 VAL B C 1
ATOM 1782 O O . VAL B 1 62 ? -5.598 -1.982 -14.383 1 98.75 62 VAL B O 1
ATOM 1785 N N . THR B 1 63 ? -6.078 -1.052 -12.375 1 98.81 63 THR B N 1
ATOM 1786 C CA . THR B 1 63 ? -6.449 -2.326 -11.773 1 98.81 63 THR B CA 1
ATOM 1787 C C . THR B 1 63 ? -7.625 -2.955 -12.516 1 98.81 63 THR B C 1
ATOM 1789 O O . THR B 1 63 ? -7.582 -4.137 -12.867 1 98.81 63 THR B O 1
ATOM 1792 N N . TYR B 1 64 ? -8.625 -2.164 -12.836 1 98.75 64 TYR B N 1
ATOM 1793 C CA . TYR B 1 64 ? -9.82 -2.693 -13.477 1 98.75 64 TYR B CA 1
ATOM 1794 C C . TYR B 1 64 ? -9.539 -3.062 -14.93 1 98.75 64 TYR B C 1
ATOM 1796 O O . TYR B 1 64 ? -10.008 -4.094 -15.414 1 98.75 64 TYR B O 1
ATOM 1804 N N . ILE B 1 65 ? -8.812 -2.201 -15.656 1 98.69 65 ILE B N 1
ATOM 1805 C CA . ILE B 1 65 ? -8.492 -2.488 -17.047 1 98.69 65 ILE B CA 1
ATOM 1806 C C . ILE B 1 65 ? -7.715 -3.801 -17.141 1 98.69 65 ILE B C 1
ATOM 1808 O O . ILE B 1 65 ? -8.016 -4.652 -17.984 1 98.69 65 ILE B O 1
ATOM 1812 N N . SER B 1 66 ? -6.75 -3.977 -16.312 1 98.62 66 SER B N 1
ATOM 1813 C CA . SER B 1 66 ? -5.945 -5.195 -16.328 1 98.62 66 SER B CA 1
ATOM 1814 C C . SER B 1 66 ? -6.758 -6.402 -15.875 1 98.62 66 SER B C 1
ATOM 1816 O O . SER B 1 66 ? -6.582 -7.508 -16.391 1 98.62 66 SER B O 1
ATOM 1818 N N . ALA B 1 67 ? -7.672 -6.199 -14.891 1 98.5 67 ALA B N 1
ATOM 1819 C CA . ALA B 1 67 ? -8.555 -7.281 -14.453 1 98.5 67 ALA B CA 1
ATOM 1820 C C . ALA B 1 67 ? -9.445 -7.75 -15.602 1 98.5 67 ALA B C 1
ATOM 1822 O O . ALA B 1 67 ? -9.578 -8.953 -15.844 1 98.5 67 ALA B O 1
ATOM 1823 N N . ILE B 1 68 ? -10.031 -6.844 -16.266 1 98.25 68 ILE B N 1
ATOM 1824 C CA . ILE B 1 68 ? -10.906 -7.156 -17.391 1 98.25 68 ILE B CA 1
ATOM 1825 C C . ILE B 1 68 ? -10.109 -7.844 -18.484 1 98.25 68 ILE B C 1
ATOM 1827 O O . ILE B 1 68 ? -10.562 -8.836 -19.062 1 98.25 68 ILE B O 1
ATOM 1831 N N . ALA B 1 69 ? -8.914 -7.324 -18.766 1 98.44 69 ALA B N 1
ATOM 1832 C CA . ALA B 1 69 ? -8.055 -7.93 -19.781 1 98.44 69 ALA B CA 1
ATOM 1833 C C . ALA B 1 69 ? -7.727 -9.375 -19.422 1 98.44 69 ALA B C 1
ATOM 1835 O O . ALA B 1 69 ? -7.762 -10.258 -20.281 1 98.44 69 ALA B O 1
ATOM 1836 N N . ILE B 1 70 ? -7.473 -9.68 -18.156 1 98.25 70 ILE B N 1
ATOM 1837 C CA . ILE B 1 70 ? -7.145 -11.023 -17.719 1 98.25 70 ILE B CA 1
ATOM 1838 C C . ILE B 1 70 ? -8.344 -11.945 -17.938 1 98.25 70 ILE B C 1
ATOM 1840 O O . ILE B 1 70 ? -8.195 -13.031 -18.516 1 98.25 70 ILE B O 1
ATOM 1844 N N . ILE B 1 71 ? -9.492 -11.516 -17.578 1 97.69 71 ILE B N 1
ATOM 1845 C CA . ILE B 1 71 ? -10.695 -12.336 -17.625 1 97.69 71 ILE B CA 1
ATOM 1846 C C . ILE B 1 71 ? -11.078 -12.594 -19.078 1 97.69 71 ILE B C 1
ATOM 1848 O O . ILE B 1 71 ? -11.344 -13.734 -19.469 1 97.69 71 ILE B O 1
ATOM 1852 N N . VAL B 1 72 ? -11.023 -11.617 -19.922 1 97.69 72 VAL B N 1
ATOM 1853 C CA . VAL B 1 72 ? -11.539 -11.695 -21.281 1 97.69 72 VAL B CA 1
ATOM 1854 C C . VAL B 1 72 ? -10.516 -12.367 -22.188 1 97.69 72 VAL B C 1
ATOM 1856 O O . VAL B 1 72 ? -10.859 -13.219 -23 1 97.69 72 VAL B O 1
ATOM 1859 N N . LEU B 1 73 ? -9.289 -12.039 -22.047 1 97.31 73 LEU B N 1
ATOM 1860 C CA . LEU B 1 73 ? -8.289 -12.43 -23.031 1 97.31 73 LEU B CA 1
ATOM 1861 C C . LEU B 1 73 ? -7.582 -13.719 -22.609 1 97.31 73 LEU B C 1
ATOM 1863 O O . LEU B 1 73 ? -7.105 -14.477 -23.453 1 97.31 73 LEU B O 1
ATOM 1867 N N . TYR B 1 74 ? -7.582 -14.039 -21.297 1 97.06 74 TYR B N 1
ATOM 1868 C CA . TYR B 1 74 ? -6.641 -15.086 -20.922 1 97.06 74 TYR B CA 1
ATOM 1869 C C . TYR B 1 74 ? -7.32 -16.141 -20.047 1 97.06 74 TYR B C 1
ATOM 1871 O O . TYR B 1 74 ? -7.043 -17.328 -20.188 1 97.06 74 TYR B O 1
ATOM 1879 N N . LYS B 1 75 ? -8.117 -15.734 -19.109 1 97.06 75 LYS B N 1
ATOM 1880 C CA . LYS B 1 75 ? -8.648 -16.672 -18.125 1 97.06 75 LYS B CA 1
ATOM 1881 C C . LYS B 1 75 ? -10.156 -16.5 -17.969 1 97.06 75 LYS B C 1
ATOM 1883 O O . LYS B 1 75 ? -10.641 -16.25 -16.859 1 97.06 75 LYS B O 1
ATOM 1888 N N . PRO B 1 76 ? -10.914 -16.734 -19.031 1 96.56 76 PRO B N 1
ATOM 1889 C CA . PRO B 1 76 ? -12.367 -16.594 -18.922 1 96.56 76 PRO B CA 1
ATOM 1890 C C . PRO B 1 76 ? -12.984 -17.578 -17.922 1 96.56 76 PRO B C 1
ATOM 1892 O O . PRO B 1 76 ? -14.031 -17.297 -17.344 1 96.56 76 PRO B O 1
ATOM 1895 N N . ASP B 1 77 ? -12.391 -18.719 -17.672 1 95.69 77 ASP B N 1
ATOM 1896 C CA . ASP B 1 77 ? -12.898 -19.781 -16.812 1 95.69 77 ASP B CA 1
ATOM 1897 C C . ASP B 1 77 ? -12.938 -19.328 -15.352 1 95.69 77 ASP B C 1
ATOM 1899 O O . ASP B 1 77 ? -13.594 -19.953 -14.516 1 95.69 77 ASP B O 1
ATOM 1903 N N . LEU B 1 78 ? -12.156 -18.281 -15.07 1 95.19 78 LEU B N 1
ATOM 1904 C CA . LEU B 1 78 ? -12.156 -17.75 -13.711 1 95.19 78 LEU B CA 1
ATOM 1905 C C . LEU B 1 78 ? -13.57 -17.391 -13.273 1 95.19 78 LEU B C 1
ATOM 1907 O O . LEU B 1 78 ? -13.906 -17.484 -12.094 1 95.19 78 LEU B O 1
ATOM 1911 N N . MET B 1 79 ? -14.406 -17 -14.188 1 95.5 79 MET B N 1
ATOM 1912 C CA . MET B 1 79 ? -15.758 -16.531 -13.891 1 95.5 79 MET B CA 1
ATOM 1913 C C . MET B 1 79 ? -16.641 -17.672 -13.391 1 95.5 79 MET B C 1
ATO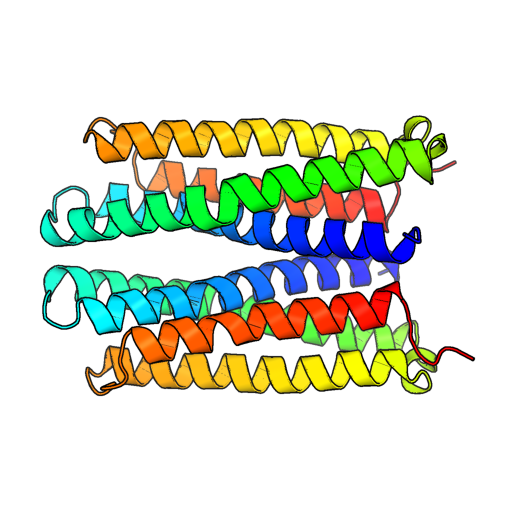M 1915 O O . MET B 1 79 ? -17.719 -17.438 -12.852 1 95.5 79 MET B O 1
ATOM 1919 N N . SER B 1 80 ? -16.219 -18.906 -13.523 1 94.88 80 SER B N 1
ATOM 1920 C CA . SER B 1 80 ? -16.984 -20.062 -13.078 1 94.88 80 SER B CA 1
ATOM 1921 C C . SER B 1 80 ? -16.531 -20.547 -11.703 1 94.88 80 SER B C 1
ATOM 1923 O O . SER B 1 80 ? -17.109 -21.469 -11.141 1 94.88 80 SER B O 1
ATOM 1925 N N . LEU B 1 81 ? -15.492 -19.891 -11.18 1 94.88 81 LEU B N 1
ATOM 1926 C CA . LEU B 1 81 ? -14.891 -20.359 -9.93 1 94.88 81 LEU B CA 1
ATOM 1927 C C . LEU B 1 81 ? -15.43 -19.562 -8.742 1 94.88 81 LEU B C 1
ATOM 1929 O O . LEU B 1 81 ? -15.445 -18.328 -8.766 1 94.88 81 LEU B O 1
ATOM 1933 N N . GLY B 1 82 ? -15.828 -20.219 -7.707 1 94.75 82 GLY B N 1
ATOM 1934 C CA . GLY B 1 82 ? -16.438 -19.609 -6.535 1 94.75 82 GLY B CA 1
ATOM 1935 C C . GLY B 1 82 ? -15.516 -18.625 -5.84 1 94.75 82 GLY B C 1
ATOM 1936 O O . GLY B 1 82 ? -15.938 -17.516 -5.488 1 94.75 82 GLY B O 1
ATOM 1937 N N . TYR B 1 83 ? -14.242 -19 -5.613 1 96.56 83 TYR B N 1
ATOM 1938 C CA . TYR B 1 83 ? -13.312 -18.125 -4.922 1 96.56 83 TYR B CA 1
ATOM 1939 C C . TYR B 1 83 ? -13.094 -16.828 -5.707 1 96.56 83 TYR B C 1
ATOM 1941 O O . TYR B 1 83 ? -12.828 -15.781 -5.121 1 96.56 83 TYR B O 1
ATOM 1949 N N . PHE B 1 84 ? -13.242 -16.891 -7.023 1 97.69 84 PHE B N 1
ATOM 1950 C CA . PHE B 1 84 ? -13.047 -15.719 -7.855 1 97.69 84 PHE B CA 1
ATOM 1951 C C . PHE B 1 84 ? -14.211 -14.75 -7.707 1 97.69 84 PHE B C 1
ATOM 1953 O O . PHE B 1 84 ? -14.031 -13.531 -7.75 1 97.69 84 PHE B O 1
ATOM 1960 N N . HIS B 1 85 ? -15.398 -15.227 -7.445 1 97.38 85 HIS B N 1
ATOM 1961 C CA . HIS B 1 85 ? -16.547 -14.367 -7.191 1 97.38 85 HIS B CA 1
ATOM 1962 C C . HIS B 1 85 ? -16.391 -13.609 -5.879 1 97.38 85 HIS B C 1
ATOM 1964 O O . HIS B 1 85 ? -16.859 -12.477 -5.75 1 97.38 85 HIS B O 1
ATOM 1970 N N . ILE B 1 86 ? -15.766 -14.25 -4.926 1 97.81 86 ILE B N 1
ATOM 1971 C CA . ILE B 1 86 ? -15.469 -13.555 -3.678 1 97.81 86 ILE B CA 1
ATOM 1972 C C . ILE B 1 86 ? -14.562 -12.359 -3.957 1 97.81 86 ILE B C 1
ATOM 1974 O O . ILE B 1 86 ? -14.828 -11.25 -3.492 1 97.81 86 ILE B O 1
ATOM 1978 N N . LYS B 1 87 ? -13.547 -12.641 -4.785 1 98.25 87 LYS B N 1
ATOM 1979 C CA . LYS B 1 87 ? -12.633 -11.562 -5.141 1 98.25 87 LYS B CA 1
ATOM 1980 C C . LYS B 1 87 ? -13.352 -10.445 -5.895 1 98.25 87 LYS B C 1
ATOM 1982 O O . LYS B 1 87 ? -13.133 -9.266 -5.621 1 98.25 87 LYS B O 1
ATOM 1987 N N . LEU B 1 88 ? -14.203 -10.758 -6.754 1 98.06 88 LEU B N 1
ATOM 1988 C CA . LEU B 1 88 ? -14.93 -9.758 -7.531 1 98.06 88 LEU B CA 1
ATOM 1989 C C . LEU B 1 88 ? -15.859 -8.945 -6.633 1 98.06 88 LEU B C 1
ATOM 1991 O O . LEU B 1 88 ? -15.961 -7.727 -6.785 1 98.06 88 LEU B O 1
ATOM 1995 N N . THR B 1 89 ? -16.547 -9.586 -5.75 1 98.44 89 THR B N 1
ATOM 1996 C CA . THR B 1 89 ? -17.422 -8.898 -4.805 1 98.44 89 THR B CA 1
ATOM 1997 C C . THR B 1 89 ? -16.625 -7.914 -3.953 1 98.44 89 THR B C 1
ATOM 1999 O O . THR B 1 89 ? -17.062 -6.781 -3.734 1 98.44 89 THR B O 1
ATOM 2002 N N . CYS B 1 90 ? -15.453 -8.383 -3.521 1 98.69 90 CYS B N 1
ATOM 2003 C CA . CYS B 1 90 ? -14.586 -7.496 -2.762 1 98.69 90 CYS B CA 1
ATOM 2004 C C . CYS B 1 90 ? -14.172 -6.289 -3.596 1 98.69 90 CYS B C 1
ATOM 2006 O O . CYS B 1 90 ? -14.055 -5.18 -3.074 1 98.69 90 CYS B O 1
ATOM 2008 N N . GLY B 1 91 ? -13.914 -6.551 -4.93 1 98.44 91 GLY B N 1
ATOM 2009 C CA . GLY B 1 91 ? -13.609 -5.438 -5.82 1 98.44 91 GLY B CA 1
ATOM 2010 C C . GLY B 1 91 ? -14.711 -4.398 -5.863 1 98.44 91 GLY B C 1
ATOM 2011 O O . GLY B 1 91 ? -14.438 -3.195 -5.852 1 98.44 91 GLY B O 1
ATOM 2012 N N . VAL B 1 92 ? -15.945 -4.805 -5.844 1 98.44 92 VAL B N 1
ATOM 2013 C CA . VAL B 1 92 ? -17.094 -3.912 -5.871 1 98.44 92 VAL B CA 1
ATOM 2014 C C . VAL B 1 92 ? -17.188 -3.141 -4.555 1 98.44 92 VAL B C 1
ATOM 2016 O O . VAL B 1 92 ? -17.391 -1.925 -4.551 1 98.44 92 VAL B O 1
ATOM 2019 N N . VAL B 1 93 ? -17.016 -3.84 -3.457 1 98.75 93 VAL B N 1
ATOM 2020 C CA . VAL B 1 93 ? -17.062 -3.209 -2.143 1 98.75 93 VAL B CA 1
ATOM 2021 C C . VAL B 1 93 ? -15.93 -2.191 -2.014 1 98.75 93 VAL B C 1
ATOM 2023 O O . VAL B 1 93 ? -16.125 -1.095 -1.488 1 98.75 93 VAL B O 1
ATOM 2026 N N . MET B 1 94 ? -14.805 -2.574 -2.527 1 98.69 94 MET B N 1
ATOM 2027 C CA . MET B 1 94 ? -13.641 -1.687 -2.49 1 98.69 94 MET B CA 1
ATOM 2028 C C . MET B 1 94 ? -13.898 -0.428 -3.312 1 98.69 94 MET B C 1
ATOM 2030 O O . MET B 1 94 ? -13.453 0.661 -2.941 1 98.69 94 MET B O 1
ATOM 2034 N N . THR B 1 95 ? -14.555 -0.562 -4.414 1 98.81 95 THR B N 1
ATOM 2035 C CA . THR B 1 95 ? -14.906 0.583 -5.25 1 98.81 95 THR B CA 1
ATOM 2036 C C . THR B 1 95 ? -15.867 1.512 -4.516 1 98.81 95 THR B C 1
ATOM 2038 O O . THR B 1 95 ? -15.695 2.732 -4.527 1 98.81 95 THR B O 1
ATOM 2041 N N . ALA B 1 96 ? -16.891 0.922 -3.904 1 98.88 96 ALA B N 1
ATOM 2042 C CA . ALA B 1 96 ? -17.828 1.723 -3.105 1 98.88 96 ALA B CA 1
ATOM 2043 C C . ALA B 1 96 ? -17.078 2.463 -1.992 1 98.88 96 ALA B C 1
ATOM 2045 O O . ALA B 1 96 ? -17.359 3.633 -1.725 1 98.88 96 ALA B O 1
ATOM 2046 N N . TYR B 1 97 ? -16.188 1.763 -1.376 1 98.94 97 TYR B N 1
ATOM 2047 C CA . TYR B 1 97 ? -15.359 2.373 -0.34 1 98.94 97 TYR B CA 1
ATOM 2048 C C . TYR B 1 97 ? -14.531 3.521 -0.908 1 98.94 97 TYR B C 1
ATOM 2050 O O . TYR B 1 97 ? -14.477 4.605 -0.323 1 98.94 97 TYR B O 1
ATOM 2058 N N . HIS B 1 98 ? -13.875 3.301 -2.049 1 98.88 98 HIS B N 1
ATOM 2059 C CA . HIS B 1 98 ? -13.102 4.32 -2.746 1 98.88 98 HIS B CA 1
ATOM 2060 C C . HIS B 1 98 ? -13.953 5.562 -3.016 1 98.88 98 HIS B C 1
ATOM 2062 O O . HIS B 1 98 ? -13.516 6.688 -2.756 1 98.88 98 HIS B O 1
ATOM 2068 N N . LEU B 1 99 ? -15.125 5.355 -3.479 1 98.88 99 LEU B N 1
ATOM 2069 C CA . LEU B 1 99 ? -16.016 6.465 -3.799 1 98.88 99 LEU B CA 1
ATOM 2070 C C . LEU B 1 99 ? -16.469 7.176 -2.529 1 98.88 99 LEU B C 1
ATOM 2072 O O . LEU B 1 99 ? -16.672 8.398 -2.531 1 98.88 99 LEU B O 1
ATOM 2076 N N . SER B 1 100 ? -16.688 6.438 -1.485 1 98.88 100 SER B N 1
ATOM 2077 C CA . SER B 1 100 ? -17.062 7.062 -0.221 1 98.88 100 SER B CA 1
ATOM 2078 C C . SER B 1 100 ? -15.938 7.965 0.294 1 98.88 100 SER B C 1
ATOM 2080 O O . SER B 1 100 ? -16.203 9 0.913 1 98.88 100 SER B O 1
ATOM 2082 N N . LEU B 1 101 ? -14.703 7.59 0.098 1 98.88 101 LEU B N 1
ATOM 2083 C CA . LEU B 1 101 ? -13.578 8.43 0.497 1 98.88 101 LEU B CA 1
ATOM 2084 C C . LEU B 1 101 ? -13.578 9.734 -0.283 1 98.88 101 LEU B C 1
ATOM 2086 O O . LEU B 1 101 ? -13.227 10.789 0.261 1 98.88 101 LEU B O 1
ATOM 2090 N N . TRP B 1 102 ? -13.891 9.594 -1.575 1 98.81 102 TRP B N 1
ATOM 2091 C CA . TRP B 1 102 ? -14.039 10.797 -2.385 1 98.81 102 TRP B CA 1
ATOM 2092 C C . TRP B 1 102 ? -15.094 11.727 -1.8 1 98.81 102 TRP B C 1
ATOM 2094 O O . TRP B 1 102 ? -14.883 12.938 -1.694 1 98.81 102 TRP B O 1
ATOM 2104 N N . TYR B 1 103 ? -16.156 11.125 -1.392 1 98.81 103 TYR B N 1
ATOM 2105 C CA . TYR B 1 103 ? -17.25 11.867 -0.784 1 98.81 103 TYR B CA 1
ATOM 2106 C C . TYR B 1 103 ? -16.781 12.586 0.478 1 98.81 103 TYR B C 1
ATOM 2108 O O . TYR B 1 103 ? -17.016 13.789 0.634 1 98.81 103 TYR B O 1
ATOM 2116 N N . PHE B 1 104 ? -16.156 11.93 1.387 1 98.81 104 PHE B N 1
ATOM 2117 C CA . PHE B 1 104 ? -15.68 12.523 2.633 1 98.81 104 PHE B CA 1
ATOM 2118 C C . PHE B 1 104 ? -14.609 13.57 2.363 1 98.81 104 PHE B C 1
ATOM 2120 O O . PHE B 1 104 ? -14.539 14.586 3.059 1 98.81 104 PHE B O 1
ATOM 2127 N N . MET B 1 105 ? -13.758 13.289 1.367 1 98.75 105 MET B N 1
ATOM 2128 C CA . MET B 1 105 ? -12.727 14.25 1.01 1 98.75 105 MET B CA 1
ATOM 2129 C C . MET B 1 105 ? -13.336 15.586 0.603 1 98.75 105 MET B C 1
ATOM 2131 O O . MET B 1 105 ? -12.875 16.641 1.029 1 98.75 105 MET B O 1
ATOM 2135 N N . ILE B 1 106 ? -14.383 15.539 -0.212 1 98.69 106 ILE B N 1
ATOM 2136 C CA . ILE B 1 106 ? -15.07 16.75 -0.651 1 98.69 106 ILE B CA 1
ATOM 2137 C C . ILE B 1 106 ? -15.711 17.453 0.549 1 98.69 106 ILE B C 1
ATOM 2139 O O . ILE B 1 106 ? -15.625 18.672 0.685 1 98.69 106 ILE B O 1
ATOM 2143 N N . LYS B 1 107 ? -16.375 16.688 1.404 1 98.69 107 LYS B N 1
ATOM 2144 C CA . LYS B 1 107 ? -17 17.266 2.59 1 98.69 107 LYS B CA 1
ATOM 2145 C C . LYS B 1 107 ? -15.969 17.938 3.484 1 98.69 107 LYS B C 1
ATOM 2147 O O . LYS B 1 107 ? -16.234 19.016 4.031 1 98.69 107 LYS B O 1
ATOM 2152 N N . PHE B 1 108 ? -14.812 17.312 3.674 1 98.62 108 PHE B N 1
ATOM 2153 C CA . PHE B 1 108 ? -13.734 17.922 4.453 1 98.62 108 PHE B CA 1
ATOM 2154 C C . PHE B 1 108 ? -13.234 19.203 3.789 1 98.62 108 PHE B C 1
ATOM 2156 O O . PHE B 1 108 ? -12.961 20.188 4.469 1 98.62 108 PHE B O 1
ATOM 2163 N N . ASP B 1 109 ? -13.102 19.125 2.48 1 98 109 ASP B N 1
ATOM 2164 C CA . ASP B 1 109 ? -12.617 20.266 1.728 1 98 109 ASP B CA 1
ATOM 2165 C C . ASP B 1 109 ? -13.547 21.469 1.906 1 98 109 ASP B C 1
ATOM 2167 O O . ASP B 1 109 ? -13.086 22.609 1.945 1 98 109 ASP B O 1
ATOM 2171 N N . LYS B 1 110 ? -14.812 21.234 2.086 1 97.62 110 LYS B N 1
ATOM 2172 C CA . LYS B 1 110 ? -15.812 22.281 2.236 1 97.62 110 LYS B CA 1
ATOM 2173 C C . LYS B 1 110 ? -16.062 22.609 3.709 1 97.62 110 LYS B C 1
ATOM 2175 O O . LYS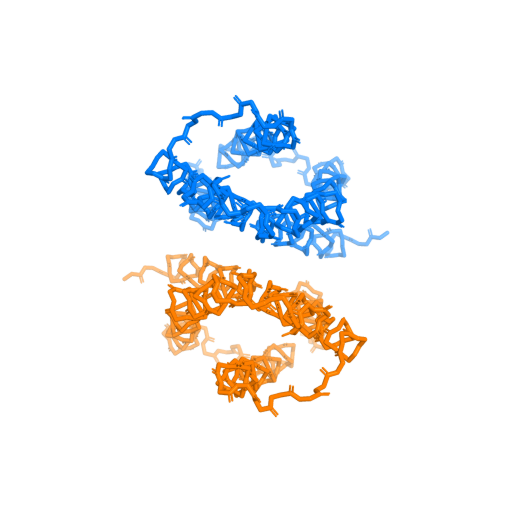 B 1 110 ? -16.969 23.375 4.039 1 97.62 110 LYS B O 1
ATOM 2180 N N . ASN B 1 111 ? -15.367 21.969 4.531 1 97.19 111 ASN B N 1
ATOM 2181 C CA . ASN B 1 111 ? -15.523 22.125 5.973 1 97.19 111 ASN B CA 1
ATOM 2182 C C . ASN B 1 111 ? -16.922 21.734 6.438 1 97.19 111 ASN B C 1
ATOM 2184 O O . ASN B 1 111 ? -17.516 22.391 7.293 1 97.19 111 ASN B O 1
ATOM 2188 N N . GLU B 1 112 ? -17.406 20.609 5.898 1 97.31 112 GLU B N 1
ATOM 2189 C CA . GLU B 1 112 ? -18.766 20.188 6.18 1 97.31 112 GLU B CA 1
ATOM 2190 C C . GLU B 1 112 ? -18.797 18.828 6.871 1 97.31 112 GLU B C 1
ATOM 2192 O O . GLU B 1 112 ? -19.844 18.359 7.312 1 97.31 112 GLU B O 1
ATOM 2197 N N . CYS B 1 113 ? -17.641 18.203 6.945 1 97.25 113 CYS B N 1
ATOM 2198 C CA . CYS B 1 113 ? -17.609 16.891 7.582 1 97.25 113 CYS B CA 1
ATOM 2199 C C . CYS B 1 113 ? -17.562 17.016 9.102 1 97.25 113 CYS B C 1
ATOM 2201 O O . CYS B 1 113 ? -16.672 17.688 9.641 1 97.25 113 CYS B O 1
ATOM 2203 N N . LYS B 1 114 ? -18.484 16.375 9.805 1 95.38 114 LYS B N 1
ATOM 2204 C CA . LYS B 1 114 ? -18.594 16.516 11.25 1 95.38 114 LYS B CA 1
ATOM 2205 C C . LYS B 1 114 ? -18.312 15.18 11.945 1 95.38 114 LYS B C 1
ATOM 2207 O O . LYS B 1 114 ? -18.469 15.062 13.164 1 95.38 114 LYS B O 1
ATOM 2212 N N . LEU B 1 115 ? -17.906 14.133 11.164 1 97.56 115 LEU B N 1
ATOM 2213 C CA . LEU B 1 115 ? -17.609 12.828 11.75 1 97.56 115 LEU B CA 1
ATOM 2214 C C . LEU B 1 115 ? -16.312 12.883 12.555 1 97.56 115 LEU B C 1
ATOM 2216 O O . LEU B 1 115 ? -15.406 13.656 12.234 1 97.56 115 LEU B O 1
ATOM 2220 N N . SER B 1 116 ? -16.219 12.086 13.539 1 97.81 116 SER B N 1
ATOM 2221 C CA . SER B 1 116 ? -15.148 12.148 14.523 1 97.81 116 SER B CA 1
ATOM 2222 C C . SER B 1 116 ? -13.922 11.367 14.062 1 97.81 116 SER B C 1
ATOM 2224 O O . SER B 1 116 ? -14.016 10.555 13.141 1 97.81 116 SER B O 1
ATOM 2226 N N . GLY B 1 117 ? -12.781 11.609 14.711 1 98.19 117 GLY B N 1
ATOM 2227 C CA . GLY B 1 117 ? -11.594 10.805 14.508 1 98.19 117 GLY B CA 1
ATOM 2228 C C . GLY B 1 117 ? -11.805 9.336 14.812 1 98.19 117 GLY B C 1
ATOM 2229 O O . GLY B 1 117 ? -11.289 8.469 14.102 1 98.19 117 GLY B O 1
ATOM 2230 N N . LYS B 1 118 ? -12.617 9.078 15.844 1 98.31 118 LYS B N 1
ATOM 2231 C CA . LYS B 1 118 ? -12.922 7.699 16.219 1 98.31 118 LYS B CA 1
ATOM 2232 C C . LYS B 1 118 ? -13.625 6.965 15.078 1 98.31 118 LYS B C 1
ATOM 2234 O O . LYS B 1 118 ? -13.312 5.805 14.797 1 98.31 118 LYS B O 1
ATOM 2239 N N . PHE B 1 119 ? -14.578 7.602 14.484 1 98.62 119 PHE B N 1
ATOM 2240 C CA . PHE B 1 119 ? -15.281 7.016 13.344 1 98.62 119 PHE B CA 1
ATOM 2241 C C . PHE B 1 119 ? -14.305 6.641 12.242 1 98.62 119 PHE B C 1
ATOM 2243 O O . PHE B 1 119 ? -14.336 5.512 11.742 1 98.62 119 PHE B O 1
ATOM 2250 N N . PHE B 1 120 ? -13.438 7.527 11.891 1 98.62 120 PHE B N 1
ATOM 2251 C CA . PHE B 1 120 ? -12.547 7.293 10.758 1 98.62 120 PHE B CA 1
ATOM 2252 C C . PHE B 1 120 ? -11.484 6.266 11.109 1 98.62 120 PHE B C 1
ATOM 2254 O O . PHE B 1 120 ? -11 5.539 10.234 1 98.62 120 PHE B O 1
ATOM 2261 N N . ARG B 1 121 ? -11.078 6.168 12.375 1 98 121 ARG B N 1
ATOM 2262 C CA . ARG B 1 121 ? -10.172 5.102 12.781 1 98 121 ARG B CA 1
ATOM 2263 C C . ARG B 1 121 ? -10.789 3.732 12.539 1 98 121 ARG B C 1
ATOM 2265 O O . ARG B 1 121 ? -10.117 2.812 12.07 1 98 121 ARG B O 1
ATOM 2272 N N . ALA B 1 122 ? -12.062 3.615 12.914 1 98.44 122 ALA B N 1
ATOM 2273 C CA . ALA B 1 122 ? -12.781 2.375 12.625 1 98.44 122 ALA B CA 1
ATOM 2274 C C . ALA B 1 122 ? -12.93 2.162 11.125 1 98.44 122 ALA B C 1
ATOM 2276 O O . ALA B 1 122 ? -12.75 1.047 10.625 1 98.44 122 ALA B O 1
ATOM 2277 N N . TYR B 1 123 ? -13.234 3.205 10.422 1 98.5 123 TYR B N 1
ATOM 2278 C CA . TYR B 1 123 ? -13.445 3.174 8.977 1 98.5 123 TYR B CA 1
ATOM 2279 C C . TYR B 1 123 ? -12.164 2.77 8.25 1 98.5 123 TYR B C 1
ATOM 2281 O O . TYR B 1 123 ? -12.219 2.131 7.199 1 98.5 123 TYR B O 1
ATOM 2289 N N . ASN B 1 124 ? -11.016 3.078 8.812 1 97.94 124 ASN B N 1
ATOM 2290 C CA . ASN B 1 124 ? -9.703 2.801 8.25 1 97.94 124 ASN B CA 1
ATOM 2291 C C . ASN B 1 124 ? -9.398 1.305 8.242 1 97.94 124 ASN B C 1
ATOM 2293 O O . ASN B 1 124 ? -8.484 0.856 7.555 1 97.94 124 ASN B O 1
ATOM 2297 N N . GLU B 1 125 ? -10.203 0.482 8.914 1 98.31 125 GLU B N 1
ATOM 2298 C CA . GLU B 1 125 ? -9.984 -0.959 8.961 1 98.31 125 GLU B CA 1
ATOM 2299 C C . GLU B 1 125 ? -10.609 -1.658 7.762 1 98.31 125 GLU B C 1
ATOM 2301 O O . GLU B 1 125 ? -10.312 -2.822 7.488 1 98.31 125 GLU B O 1
ATOM 2306 N N . VAL B 1 126 ? -11.406 -0.996 7.074 1 98.5 126 VAL B N 1
ATOM 2307 C CA . VAL B 1 126 ? -12.188 -1.594 5.992 1 98.5 126 VAL B CA 1
ATOM 2308 C C . VAL B 1 126 ? -11.242 -2.129 4.918 1 98.5 126 VAL B C 1
ATOM 2310 O O . VAL B 1 126 ? -11.344 -3.289 4.516 1 98.5 126 VAL B O 1
ATOM 2313 N N . PRO B 1 127 ? -10.273 -1.314 4.457 1 98.5 127 PRO B N 1
ATOM 2314 C CA . PRO B 1 127 ? -9.391 -1.85 3.422 1 98.5 127 PRO B CA 1
ATOM 2315 C C . PRO B 1 127 ? -8.586 -3.055 3.9 1 98.5 127 PRO B C 1
ATOM 2317 O O . PRO B 1 127 ? -8.312 -3.969 3.119 1 98.5 127 PRO B O 1
ATOM 2320 N N . THR B 1 128 ? -8.18 -3.02 5.145 1 98.38 128 THR B N 1
ATOM 2321 C CA . THR B 1 128 ? -7.43 -4.137 5.707 1 98.38 128 THR B CA 1
ATOM 2322 C C . THR B 1 128 ? -8.258 -5.422 5.656 1 98.38 128 THR B C 1
ATOM 2324 O O . THR B 1 128 ? -7.766 -6.465 5.223 1 98.38 128 THR B O 1
ATOM 2327 N N . ILE B 1 129 ? -9.453 -5.309 6.07 1 98.75 129 ILE B N 1
ATOM 2328 C CA . ILE B 1 129 ? -10.352 -6.457 6.086 1 98.75 129 ILE B CA 1
ATOM 2329 C C . ILE B 1 129 ? -10.555 -6.969 4.66 1 98.75 129 ILE B C 1
ATOM 2331 O O . ILE B 1 129 ? -10.477 -8.172 4.406 1 98.75 129 ILE B O 1
ATOM 2335 N N . ILE B 1 130 ? -10.789 -6.109 3.727 1 98.75 130 ILE B N 1
ATOM 2336 C CA . ILE B 1 130 ? -11.023 -6.48 2.336 1 98.75 130 ILE B CA 1
ATOM 2337 C C . ILE B 1 130 ? -9.781 -7.16 1.768 1 98.75 130 ILE B C 1
ATOM 2339 O O . ILE B 1 130 ? -9.875 -8.18 1.086 1 98.75 130 ILE B O 1
ATOM 2343 N N . MET B 1 131 ? -8.57 -6.59 2.02 1 98.69 131 MET B N 1
ATOM 2344 C CA . MET B 1 131 ? -7.312 -7.188 1.577 1 98.69 131 MET B CA 1
ATOM 2345 C C . MET B 1 131 ? -7.184 -8.625 2.08 1 98.69 131 MET B C 1
ATOM 2347 O O . MET B 1 131 ? -6.828 -9.523 1.317 1 98.69 131 MET B O 1
ATOM 2351 N N . PHE B 1 132 ? -7.516 -8.797 3.369 1 98.75 132 PHE B N 1
ATOM 2352 C CA . PHE B 1 132 ? -7.41 -10.125 3.965 1 98.75 132 PHE B CA 1
ATOM 2353 C C . PHE B 1 132 ? -8.32 -11.109 3.252 1 98.75 132 PHE B C 1
ATOM 2355 O O . PHE B 1 132 ? -7.922 -12.242 2.975 1 98.75 132 PHE B O 1
ATOM 2362 N N . ILE B 1 133 ? -9.508 -10.727 2.936 1 98.69 133 ILE B N 1
ATOM 2363 C CA . ILE B 1 133 ? -10.492 -11.594 2.293 1 98.69 133 ILE B CA 1
ATOM 2364 C C . ILE B 1 133 ? -10.047 -11.906 0.865 1 98.69 133 ILE B C 1
ATOM 2366 O O . ILE B 1 133 ? -10.125 -13.047 0.42 1 98.69 133 ILE B O 1
ATOM 2370 N N . ILE B 1 134 ? -9.562 -10.922 0.134 1 98.75 134 ILE B N 1
ATOM 2371 C CA . ILE B 1 134 ? -9.109 -11.125 -1.238 1 98.75 134 ILE B CA 1
ATOM 2372 C C . ILE B 1 134 ? -7.953 -12.117 -1.26 1 98.75 134 ILE B C 1
ATOM 2374 O O . ILE B 1 134 ? -7.953 -13.062 -2.055 1 98.75 134 ILE B O 1
ATOM 2378 N N . LEU B 1 135 ? -6.973 -11.891 -0.378 1 98.56 135 LEU B N 1
ATOM 2379 C CA . LEU B 1 135 ? -5.816 -12.781 -0.326 1 98.56 135 LEU B CA 1
ATOM 2380 C C . LEU B 1 135 ? -6.23 -14.195 0.068 1 98.56 135 LEU B C 1
ATOM 2382 O O . LEU B 1 135 ? -5.707 -15.172 -0.473 1 98.56 135 LEU B O 1
ATOM 2386 N N . TRP B 1 136 ? -7.156 -14.242 1.048 1 98.06 136 TRP B N 1
ATOM 2387 C CA . TRP B 1 136 ? -7.684 -15.555 1.431 1 98.06 136 TRP B CA 1
ATOM 2388 C C . TRP B 1 136 ? -8.32 -16.25 0.236 1 98.06 136 TRP B C 1
ATOM 2390 O O . TRP B 1 136 ? -8.016 -17.422 -0.04 1 98.06 136 TRP B O 1
ATOM 2400 N N . ALA B 1 137 ? -9.148 -15.617 -0.494 1 97.88 137 ALA B N 1
ATOM 2401 C CA . ALA B 1 137 ? -9.844 -16.188 -1.642 1 97.88 137 ALA B CA 1
ATOM 2402 C C . ALA B 1 137 ? -8.859 -16.641 -2.717 1 97.88 137 ALA B C 1
ATOM 2404 O O . ALA B 1 137 ? -8.984 -17.734 -3.262 1 97.88 137 ALA B O 1
ATOM 2405 N N . MET B 1 138 ? -7.828 -15.844 -2.951 1 97 138 MET B N 1
ATOM 2406 C CA . MET B 1 138 ? -6.961 -16.062 -4.105 1 97 138 MET B CA 1
ATOM 2407 C C . MET B 1 138 ? -5.871 -17.078 -3.781 1 97 138 MET B C 1
ATOM 2409 O O . MET B 1 138 ? -5.344 -17.734 -4.68 1 97 138 MET B O 1
ATOM 2413 N N . LEU B 1 139 ? -5.566 -17.234 -2.5 1 96.75 139 LEU B N 1
ATOM 2414 C CA . LEU B 1 139 ? -4.461 -18.125 -2.143 1 96.75 139 LEU B CA 1
ATOM 2415 C C . LEU B 1 139 ? -4.977 -19.469 -1.635 1 96.75 139 LEU B C 1
ATOM 2417 O O . LEU B 1 139 ? -4.414 -20.516 -1.959 1 96.75 139 LEU B O 1
ATOM 2421 N N . VAL B 1 140 ? -6.035 -19.438 -0.822 1 93.94 140 VAL B N 1
ATOM 2422 C CA . VAL B 1 140 ? -6.578 -20.656 -0.239 1 93.94 140 VAL B CA 1
ATOM 2423 C C . VAL B 1 140 ? -7.586 -21.281 -1.201 1 93.94 140 VAL B C 1
ATOM 2425 O O . VAL B 1 140 ? -7.766 -22.5 -1.211 1 93.94 140 VAL B O 1
ATOM 2428 N N . LYS B 1 141 ? -8.266 -20.391 -2.064 1 94.75 141 LYS B N 1
ATOM 2429 C CA . LYS B 1 141 ? -9.211 -20.828 -3.092 1 94.75 141 LYS B CA 1
ATOM 2430 C C . LYS B 1 141 ? -10.297 -21.719 -2.5 1 94.75 141 LYS B C 1
ATOM 2432 O O . LYS B 1 141 ? -10.461 -22.859 -2.924 1 94.75 141 LYS B O 1
ATOM 2437 N N . PRO B 1 142 ? -11.016 -21.047 -1.688 1 90.5 142 PRO B N 1
ATOM 2438 C CA . PRO B 1 142 ? -12.07 -21.875 -1.1 1 90.5 142 PRO B CA 1
ATOM 2439 C C . PRO B 1 142 ? -13.109 -22.312 -2.127 1 90.5 142 PRO B C 1
ATOM 2441 O O . PRO B 1 142 ? -13.391 -21.594 -3.08 1 90.5 142 PRO B O 1
ATOM 2444 N N . TYR B 1 143 ? -13.633 -23.516 -1.959 1 81.62 143 TYR B N 1
ATOM 2445 C CA . TYR B 1 143 ? -14.719 -24.062 -2.762 1 81.62 143 TYR B CA 1
ATOM 2446 C C . TYR B 1 143 ? -14.219 -24.484 -4.137 1 81.62 143 TYR B C 1
ATOM 2448 O O . TYR B 1 143 ? -15.016 -24.641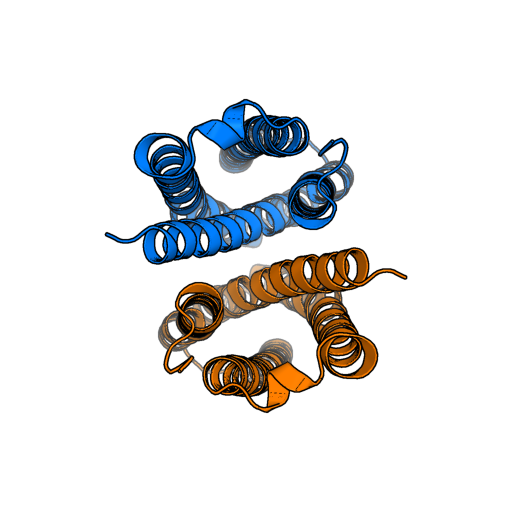 -5.07 1 81.62 143 TYR B O 1
ATOM 2456 N N . GLU B 1 144 ? -12.898 -24.266 -4.297 1 73.81 144 GLU B N 1
ATOM 2457 C CA . GLU B 1 144 ? -12.367 -24.859 -5.523 1 73.81 144 GLU B CA 1
ATOM 2458 C C . GLU B 1 144 ? -12.453 -26.391 -5.488 1 73.81 144 GLU B C 1
ATOM 2460 O O . GLU B 1 144 ? -12.008 -27.016 -4.523 1 73.81 144 GLU B O 1
ATOM 2465 N N . MET B 1 145 ? -13.633 -27 -5.992 1 56.59 145 MET B N 1
ATOM 2466 C CA . MET B 1 145 ? -13.82 -28.438 -6.125 1 56.59 145 MET B CA 1
ATOM 2467 C C . MET B 1 145 ? -12.75 -29.047 -7.031 1 56.59 145 MET B C 1
ATOM 2469 O O . MET B 1 145 ? -12.242 -28.375 -7.93 1 56.59 145 MET B O 1
#

Radius of gyration: 19.74 Å; Cα contacts (8 Å, |Δi|>4): 314; chains: 2; bounding box: 37×56×41 Å

Secondary structure (DSSP, 8-state):
--HHHHHHHHHHHHHHHHHHHHHHHHHHHHHHHTTT-HHHHHHHHHHHHHHIIIIIHHHHHHHHHHHHHIIIII-GGGGG-HHHHHHHHHHHHHHHHHHHHHHHHHHHHTT-----HHHHHHHTHHHHHHHHHHHHHHHH-TT--/--HHHHHHHHHHHHHHHHHHHHHHHHHHHHHHHTTT-HHHHHHHHHHHHHHIIIIIHHHHHHHHHHHHHIIIII-GGGGG-HHHHHHHHHHHHHHHHHHHHHHHHHHHHTT-----HHHHHHHTHHHHHHHHHHHHHHHH-TT--

Solvent-accessible surface area (backbone atoms only — not comparable to full-atom values): 14921 Å² total; per-residue (Å²): 134,56,71,47,56,42,50,39,50,22,52,54,20,43,50,47,25,48,29,37,55,50,47,53,36,51,52,48,20,54,44,45,69,37,67,82,40,62,69,33,43,60,53,46,51,50,52,53,48,48,45,45,60,68,38,30,52,55,18,47,51,45,24,49,53,30,48,51,47,42,34,72,76,71,42,58,69,49,79,76,36,59,22,48,51,54,38,51,51,47,52,53,52,48,48,53,50,52,52,49,50,53,52,51,52,52,29,50,72,69,71,65,60,81,65,52,30,68,57,29,56,59,58,37,45,51,53,57,54,49,52,53,51,38,43,44,24,72,54,64,35,51,78,66,126,134,56,71,47,56,43,52,40,49,22,52,54,19,43,50,48,24,48,29,36,57,50,45,54,36,49,52,48,20,54,45,44,70,37,67,83,40,61,69,34,43,60,54,47,51,50,52,53,49,49,45,43,61,69,39,30,52,55,19,48,52,45,23,50,54,30,48,51,47,42,34,73,76,72,40,57,69,50,80,77,36,58,24,48,51,52,38,50,51,47,52,53,52,49,47,52,49,53,51,49,49,53,51,51,49,54,30,50,70,69,71,66,60,80,66,51,32,68,56,29,56,60,56,39,45,51,53,55,53,48,52,54,51,39,44,44,25,73,56,64,34,51,78,67,125

Organism: NCBI:txid32024

pLDDT: mean 97.2, std 4.48, range [56.38, 98.94]

Nearest PDB structures (foldseek):
  8w6f-assembly1_A  TM=4.338E-01  e=1.844E+00  artificial sequences
  8w6f-assembly2_B  TM=4.340E-01  e=2.481E+00  artificial sequences
  8w6f-assembly1_A  TM=4.337E-01  e=2.230E+00  artificial sequences
  8w6f-assembly2_B  TM=4.338E-01  e=2.714E+00  artificial sequences